Protein 4DID (pdb70)

Nearest PDB structures (foldseek):
  2ngr-assembly1_A  TM=9.790E-01  e=3.321E-33  Homo sapiens
  4js0-assembly1_A  TM=9.736E-01  e=1.834E-32  Homo sapiens
  5cjp-assembly1_B  TM=9.716E-01  e=2.517E-32  Homo sapiens
  2atx-assembly1_A  TM=9.817E-01  e=5.539E-28  Homo sapiens
  4xsh-assembly1_A  TM=9.736E-01  e=4.834E-25  Homo sapiens

B-factor: mean 57.83, std 15.05, range [28.83, 105.71]

Solvent-accessible surface area: 15405 Å² total; per-residue (Å²): 118,120,20,5,0,2,0,0,0,0,22,40,102,3,17,14,12,20,1,0,22,0,4,10,70,79,149,86,19,106,184,137,72,24,61,2,17,78,22,25,1,4,26,1,53,11,50,56,106,59,32,3,4,0,2,1,0,7,2,6,85,129,50,11,39,142,2,3,23,12,3,2,21,31,10,37,0,0,0,0,0,0,3,0,16,33,32,71,3,31,95,48,0,114,103,52,0,10,62,24,0,48,148,85,15,93,189,23,41,9,0,2,0,0,5,53,19,43,53,45,138,42,91,50,24,74,103,149,24,61,138,109,175,66,149,23,10,37,44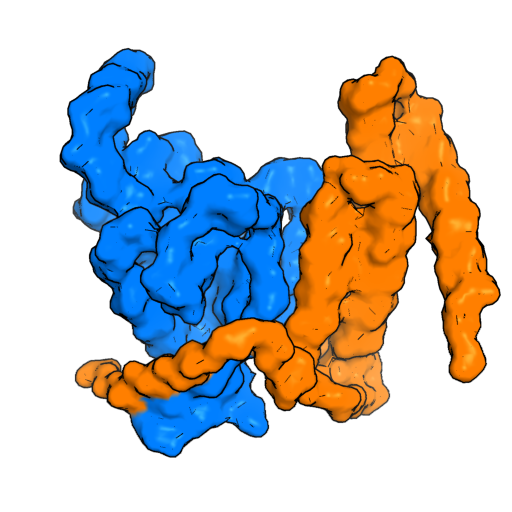,125,60,0,76,110,27,5,158,75,45,170,14,81,79,17,6,37,0,0,12,102,81,73,140,29,4,135,55,0,2,10,26,2,3,29,6,20,65,116,174,159,120,58,117,19,82,26,79,83,100,124,63,91,32,56,39,133,41,24,54,123,153,99,24,119,79,114,8,3,1,63,11,2,37,101,8,66,51,22,0,59,2,0,4,78,32,16,46,154,80,6,80,4,0,55,20,7,8,73,7,1,36,1,1,13,0,32,53,22,76,62,13,61,174,131,26,41,59,43,11,135,46,2,76,121,33,0,15,73,11,0,7,37,19,10,79,107,120,71,79,57,85,51,170,77,0,76,148,93,0,36,62,23,0,127,55,16,49,79,140,41,127,115,120,106,116,293

CATH classification: 3.40.50.300

Structure (mmCIF, N/CA/C/O backbone):
data_4DID
#
_entry.id   4DID
#
_cell.length_a   106.880
_cell.length_b   106.880
_cell.length_c   87.570
_cell.angle_alpha   90.00
_cell.angle_beta   90.00
_cell.angle_gamma   90.00
#
_symmetry.space_group_name_H-M   'P 43 21 2'
#
loop_
_entity.id
_entity.type
_entity.pdbx_description
1 polymer 'Cell division control protein 42 homolog'
2 polymer 'Inositol phosphate phosphatase sopB'
3 non-polymer "GUANOSINE-5'-DIPHOSPHATE"
4 non-polymer 'MAGNESIUM ION'
5 water water
#
loop_
_atom_site.group_PDB
_atom_site.id
_atom_site.type_symbol
_atom_site.label_atom_id
_atom_site.label_alt_id
_atom_site.label_comp_id
_atom_site.label_asym_id
_atom_site.label_entity_id
_atom_site.label_seq_id
_atom_site.pdbx_PDB_ins_code
_atom_site.Cartn_x
_atom_site.Cartn_y
_atom_site.Cartn_z
_atom_site.occupancy
_atom_site.B_iso_or_equiv
_atom_site.auth_seq_id
_atom_site.auth_comp_id
_atom_site.auth_asym_id
_atom_site.auth_atom_id
_atom_site.pdbx_PDB_model_num
ATOM 1 N N . MET A 1 11 ? 7.542 -35.958 8.020 1.00 62.58 1 MET A N 1
ATOM 2 C CA . MET A 1 11 ? 7.300 -34.521 7.848 1.00 68.56 1 MET A CA 1
ATOM 3 C C . MET A 1 11 ? 7.994 -33.991 6.580 1.00 65.01 1 MET A C 1
ATOM 4 O O . MET A 1 11 ? 9.125 -34.389 6.277 1.00 66.57 1 MET A O 1
ATOM 9 N N . GLN A 1 12 ? 7.312 -33.113 5.838 1.00 63.29 2 GLN A N 1
ATOM 10 C CA . GLN A 1 12 ? 7.893 -32.475 4.649 1.00 60.77 2 GLN A CA 1
ATOM 11 C C . GLN A 1 12 ? 8.891 -31.397 5.052 1.00 57.26 2 GLN A C 1
ATOM 12 O O . GLN A 1 12 ? 8.716 -30.728 6.080 1.00 47.83 2 GLN A O 1
ATOM 18 N N . THR A 1 13 ? 9.917 -31.207 4.227 1.00 56.51 3 THR A N 1
ATOM 19 C CA . THR A 1 13 ? 11.073 -30.418 4.642 1.00 52.91 3 THR A CA 1
ATOM 20 C C . THR A 1 13 ? 11.470 -29.316 3.651 1.00 48.28 3 THR A C 1
ATOM 21 O O . THR A 1 13 ? 11.619 -29.559 2.454 1.00 50.16 3 THR A O 1
ATOM 25 N N . ILE A 1 14 ? 11.637 -28.098 4.156 1.00 40.23 4 ILE A N 1
ATOM 26 C CA . ILE A 1 14 ? 12.199 -27.025 3.346 1.00 46.80 4 ILE A CA 1
ATOM 27 C C . ILE A 1 14 ? 13.672 -26.734 3.730 1.00 47.55 4 ILE A C 1
ATOM 28 O O . ILE A 1 14 ? 13.982 -26.386 4.877 1.00 43.03 4 ILE A O 1
ATOM 33 N N . LYS A 1 15 ? 14.581 -26.887 2.773 1.00 46.11 5 LYS A N 1
ATOM 34 C CA . LYS A 1 15 ? 15.983 -26.578 3.021 1.00 39.92 5 LYS A CA 1
ATOM 35 C C . LYS A 1 15 ? 16.341 -25.257 2.346 1.00 43.53 5 LYS A C 1
ATOM 36 O O . LYS A 1 15 ? 16.255 -25.116 1.122 1.00 43.53 5 LYS A O 1
ATOM 42 N N . CYS A 1 16 ? 16.726 -24.282 3.165 1.00 41.16 6 CYS A N 1
ATOM 43 C CA . CYS A 1 16 ? 17.040 -22.954 2.676 1.00 40.80 6 CYS A CA 1
ATOM 44 C C . CYS A 1 16 ? 18.525 -22.650 2.913 1.00 44.88 6 CYS A C 1
ATOM 45 O O . CYS A 1 16 ? 19.016 -22.766 4.040 1.00 41.72 6 CYS A O 1
ATOM 48 N N . VAL A 1 17 ? 19.248 -22.277 1.862 1.00 42.40 7 VAL A N 1
ATOM 49 C CA . VAL A 1 17 ? 20.663 -21.989 2.021 1.00 40.50 7 VAL A CA 1
ATOM 50 C C . VAL A 1 17 ? 20.954 -20.521 1.743 1.00 41.02 7 VAL A C 1
ATOM 51 O O . VAL A 1 17 ? 20.475 -19.952 0.763 1.00 41.79 7 VAL A O 1
ATOM 55 N N . VAL A 1 18 ? 21.704 -19.904 2.652 1.00 43.29 8 VAL A N 1
ATOM 56 C CA . VAL A 1 18 ? 22.034 -18.486 2.566 1.00 42.10 8 VAL A CA 1
ATOM 57 C C . VAL A 1 18 ? 23.455 -18.311 2.030 1.00 42.46 8 VAL A C 1
ATOM 58 O O . VAL A 1 18 ? 24.416 -18.871 2.552 1.00 44.79 8 VAL A O 1
ATOM 62 N N . VAL A 1 19 ? 23.577 -17.497 0.996 1.00 46.39 9 VAL A N 1
ATOM 63 C CA . VAL A 1 19 ? 24.796 -17.423 0.221 1.00 48.78 9 VAL A CA 1
ATOM 64 C C . VAL A 1 19 ? 25.096 -15.949 -0.038 1.00 47.79 9 VAL A C 1
ATOM 65 O O . VAL A 1 19 ? 24.176 -15.134 -0.129 1.00 52.09 9 VAL A O 1
ATOM 69 N N . GLY A 1 20 ? 26.375 -15.591 -0.103 1.00 50.88 10 GLY A N 1
ATOM 70 C CA . GLY A 1 20 ? 26.765 -14.218 -0.416 1.00 51.64 10 GLY A CA 1
ATOM 71 C C . GLY A 1 20 ? 28.167 -13.886 0.074 1.00 52.03 10 GLY A C 1
ATOM 72 O O . GLY A 1 20 ? 28.807 -14.703 0.739 1.00 50.83 10 GLY A O 1
ATOM 73 N N . ASP A 1 21 ? 28.640 -12.688 -0.251 1.00 52.10 11 ASP A N 1
ATOM 74 C CA . ASP A 1 21 ? 29.962 -12.218 0.168 1.00 54.26 11 ASP A CA 1
ATOM 75 C C . ASP A 1 21 ? 30.145 -12.140 1.685 1.00 50.99 11 ASP A C 1
ATOM 76 O O . ASP A 1 21 ? 29.183 -11.899 2.422 1.00 52.34 11 ASP A O 1
ATOM 81 N N . GLY A 1 22 ? 31.385 -12.303 2.145 1.00 47.93 12 GLY A N 1
ATOM 82 C CA . GLY A 1 22 ? 31.712 -12.104 3.553 1.00 41.83 12 GLY A CA 1
ATOM 83 C C . GLY A 1 22 ? 31.325 -10.700 4.007 1.00 51.17 12 GLY A C 1
ATOM 84 O O . GLY A 1 22 ? 31.365 -9.754 3.214 1.00 50.90 12 GLY A O 1
ATOM 85 N N . ALA A 1 23 ? 30.923 -10.578 5.273 1.00 45.95 13 ALA A N 1
ATOM 86 C CA . ALA A 1 23 ? 30.591 -9.292 5.894 1.00 49.01 13 ALA A CA 1
ATOM 87 C C . ALA A 1 23 ? 29.274 -8.611 5.460 1.00 47.78 13 ALA A C 1
ATOM 88 O O . ALA A 1 23 ? 28.933 -7.540 5.970 1.00 47.93 13 ALA A O 1
ATOM 90 N N . VAL A 1 24 ? 28.513 -9.224 4.555 1.00 49.23 14 VAL A N 1
ATOM 91 C CA . VAL A 1 24 ? 27.203 -8.652 4.208 1.00 49.31 14 VAL A CA 1
ATOM 92 C C . VAL A 1 24 ? 26.124 -8.837 5.289 1.00 48.59 14 VAL A C 1
ATOM 93 O O . VAL A 1 24 ? 25.089 -8.181 5.228 1.00 50.93 14 VAL A O 1
ATOM 97 N N . GLY A 1 25 ? 26.346 -9.729 6.257 1.00 49.67 15 GLY A N 1
ATOM 98 C CA . GLY A 1 25 ? 25.380 -9.931 7.330 1.00 47.13 15 GLY A CA 1
ATOM 99 C C . GLY A 1 25 ? 24.586 -11.237 7.246 1.00 46.36 15 GLY A C 1
ATOM 100 O O . GLY A 1 25 ? 23.474 -11.335 7.793 1.00 42.98 15 GLY A O 1
ATOM 101 N N . LYS A 1 26 ? 25.147 -12.239 6.570 1.00 43.58 16 LYS A N 1
ATOM 102 C CA . LYS A 1 26 ? 24.479 -13.535 6.440 1.00 43.15 16 LYS A CA 1
ATOM 103 C C . LYS A 1 26 ? 24.162 -14.163 7.810 1.00 42.18 16 LYS A C 1
ATOM 104 O O . LYS A 1 26 ? 23.000 -14.473 8.110 1.00 42.51 16 LYS A O 1
ATOM 110 N N . THR A 1 27 ? 25.185 -14.332 8.640 1.00 36.31 17 THR A N 1
ATOM 111 C CA . THR A 1 27 ? 25.028 -14.990 9.938 1.00 36.36 17 THR A CA 1
ATOM 112 C C . THR A 1 27 ? 24.099 -14.238 10.895 1.00 38.51 17 THR A C 1
ATOM 113 O O . THR A 1 27 ? 23.287 -14.859 11.580 1.00 38.65 17 THR A O 1
ATOM 117 N N . CYS A 1 28 ? 24.219 -12.907 10.943 1.00 40.03 18 CYS A N 1
ATOM 118 C CA . CYS A 1 28 ? 23.404 -12.069 11.828 1.00 39.37 18 CYS A CA 1
ATOM 119 C C . CYS A 1 28 ? 21.946 -12.034 11.413 1.00 40.23 18 CYS A C 1
ATOM 120 O O . CYS A 1 28 ? 21.050 -11.947 12.255 1.00 41.74 18 CYS A O 1
ATOM 123 N N . LEU A 1 29 ? 21.708 -12.053 10.109 1.00 40.41 19 LEU A N 1
ATOM 124 C CA . LEU A 1 29 ? 20.348 -12.140 9.589 1.00 42.46 19 LEU A CA 1
ATOM 125 C C . LEU A 1 29 ? 19.714 -13.435 10.097 1.00 44.76 19 LEU A C 1
ATOM 126 O O . LEU A 1 29 ? 18.554 -13.460 10.526 1.00 39.48 19 LEU A O 1
ATOM 131 N N . LEU A 1 30 ? 20.489 -14.512 10.074 1.00 39.71 20 LEU A N 1
ATOM 132 C CA . LEU A 1 30 ? 19.963 -15.802 10.512 1.00 38.79 20 LEU A CA 1
ATOM 133 C C . LEU A 1 30 ? 19.687 -15.812 12.017 1.00 39.67 20 LEU A C 1
ATOM 134 O O . LEU A 1 30 ? 18.658 -16.323 12.459 1.00 38.14 20 LEU A O 1
ATOM 139 N N . ILE A 1 31 ? 20.598 -15.236 12.802 1.00 39.31 21 ILE A N 1
ATOM 140 C CA . ILE A 1 31 ? 20.449 -15.229 14.266 1.00 37.75 21 ILE A CA 1
ATOM 141 C C . ILE A 1 31 ? 19.321 -14.296 14.724 1.00 40.92 21 ILE A C 1
ATOM 142 O O . ILE A 1 31 ? 18.524 -14.638 15.618 1.00 38.51 21 ILE A O 1
ATOM 147 N N . SER A 1 32 ? 19.249 -13.117 14.112 1.00 38.46 22 SER A N 1
ATOM 148 C CA . SER A 1 32 ? 18.207 -12.165 14.452 1.00 40.81 22 SER A CA 1
ATOM 149 C C . SER A 1 32 ? 16.831 -12.739 14.100 1.00 38.81 22 SER A C 1
ATOM 150 O O . SER A 1 32 ? 15.881 -12.591 14.856 1.00 37.10 22 SER A O 1
ATOM 153 N N . TYR A 1 33 ? 16.726 -13.414 12.965 1.00 40.38 23 TYR A N 1
ATOM 154 C CA . TYR A 1 33 ? 15.453 -13.989 12.569 1.00 38.41 23 TYR A CA 1
ATOM 155 C C . TYR A 1 33 ? 15.061 -15.106 13.526 1.00 43.94 23 TYR A C 1
ATOM 156 O O . TYR A 1 33 ? 13.931 -15.134 14.021 1.00 41.19 23 TYR A O 1
ATOM 165 N N . THR A 1 34 ? 15.987 -16.029 13.798 1.00 35.60 24 THR A N 1
ATOM 166 C CA . THR A 1 34 ? 15.621 -17.200 14.587 1.00 34.58 24 THR A CA 1
ATOM 167 C C . THR A 1 34 ? 15.501 -16.916 16.074 1.00 35.03 24 THR A C 1
ATOM 168 O O . THR A 1 34 ? 14.699 -17.547 16.762 1.00 39.12 24 THR A O 1
ATOM 172 N N . THR A 1 35 ? 16.289 -15.973 16.585 1.00 34.78 25 THR A N 1
ATOM 173 C CA . THR A 1 35 ? 16.282 -15.714 18.030 1.00 38.03 25 THR A CA 1
ATOM 174 C C . THR A 1 35 ? 15.556 -14.415 18.405 1.00 41.25 25 THR A C 1
ATOM 175 O O . THR A 1 35 ? 15.339 -14.150 19.589 1.00 38.59 25 THR A O 1
ATOM 179 N N . ASN A 1 36 ? 15.202 -13.611 17.401 1.00 41.23 26 ASN A N 1
ATOM 180 C CA . ASN A 1 36 ? 14.673 -12.253 17.613 1.00 44.44 26 ASN A CA 1
ATOM 181 C C . ASN A 1 36 ? 15.624 -11.328 18.377 1.00 46.51 26 ASN A C 1
ATOM 182 O O . ASN A 1 36 ? 15.186 -10.353 18.988 1.00 46.36 26 ASN A O 1
ATOM 187 N N . LYS A 1 37 ? 16.923 -11.636 18.348 1.00 46.36 27 LYS A N 1
ATOM 188 C CA . LYS A 1 37 ? 17.937 -10.765 18.955 1.00 42.33 27 LYS A CA 1
ATOM 189 C C . LYS A 1 37 ? 19.095 -10.569 17.999 1.00 43.78 27 LYS A C 1
ATOM 190 O O . LYS A 1 37 ? 19.501 -11.504 17.309 1.00 43.69 27 LYS A O 1
ATOM 196 N N . PHE A 1 38 ? 19.622 -9.355 17.953 1.00 44.99 28 PHE A N 1
ATOM 197 C CA . PHE A 1 38 ? 20.792 -9.095 17.146 1.00 45.02 28 PHE A CA 1
ATOM 198 C C . PHE A 1 38 ? 22.020 -9.444 17.973 1.00 43.78 28 PHE A C 1
ATOM 199 O O . PHE A 1 38 ? 22.133 -9.020 19.135 1.00 45.97 28 PHE A O 1
ATOM 207 N N . PRO A 1 39 ? 22.944 -10.221 17.382 1.00 44.27 29 PRO A N 1
ATOM 208 C CA . PRO A 1 39 ? 24.134 -10.655 18.129 1.00 47.14 29 PRO A CA 1
ATOM 209 C C . PRO A 1 39 ? 25.295 -9.656 18.074 1.00 40.90 29 PRO A C 1
ATOM 210 O O . PRO A 1 39 ? 25.617 -9.155 16.990 1.00 39.98 29 PRO A O 1
ATOM 214 N N . SER A 1 40 ? 25.921 -9.386 19.220 1.00 45.71 30 SER A N 1
ATOM 215 C CA . SER A 1 40 ? 27.207 -8.670 19.241 1.00 52.58 30 SER A CA 1
ATOM 216 C C . SER A 1 40 ? 28.313 -9.510 19.866 1.00 52.49 30 SER A C 1
ATOM 217 O O . SER A 1 40 ? 29.494 -9.344 19.546 1.00 61.25 30 SER A O 1
ATOM 220 N N . GLU A 1 41 ? 27.942 -10.409 20.773 1.00 52.95 31 GLU A N 1
ATOM 221 C CA . GLU A 1 41 ? 28.946 -11.101 21.591 1.00 63.29 31 GLU A CA 1
ATOM 222 C C . GLU A 1 41 ? 29.419 -12.436 21.004 1.00 63.60 31 GLU A C 1
ATOM 223 O O . GLU A 1 41 ? 30.597 -12.819 21.131 1.00 60.46 31 GLU A O 1
ATOM 229 N N . TYR A 1 42 ? 28.484 -13.152 20.387 1.00 60.33 32 TYR A N 1
ATOM 230 C CA . TYR A 1 42 ? 28.808 -14.408 19.722 1.00 57.20 32 TYR A CA 1
ATOM 231 C C . TYR A 1 42 ? 28.307 -14.312 18.300 1.00 48.53 32 TYR A C 1
ATOM 232 O O . TYR A 1 42 ? 27.094 -14.458 18.051 1.00 49.21 32 TYR A O 1
ATOM 241 N N . VAL A 1 43 ? 29.224 -14.035 17.375 1.00 47.67 33 VAL A N 1
ATOM 242 C CA . VAL A 1 43 ? 28.916 -14.156 15.955 1.00 47.49 33 VAL A CA 1
ATOM 243 C C . VAL A 1 43 ? 29.916 -15.110 15.314 1.00 49.41 33 VAL A C 1
ATOM 244 O O . VAL A 1 43 ? 31.033 -14.698 14.968 1.00 43.03 33 VAL A O 1
ATOM 248 N N . PRO A 1 44 ? 29.515 -16.392 15.150 1.00 42.60 34 PRO A N 1
ATOM 249 C CA . PRO A 1 44 ? 30.405 -17.334 14.444 1.00 38.22 34 PRO A CA 1
ATOM 250 C C . PRO A 1 44 ? 30.485 -16.932 12.969 1.00 41.14 34 PRO A C 1
ATOM 251 O O . PRO A 1 44 ? 29.707 -16.083 12.503 1.00 43.51 34 PRO A O 1
ATOM 255 N N . THR A 1 45 ? 31.426 -17.500 12.236 1.00 34.72 35 THR A N 1
ATOM 256 C CA . THR A 1 45 ? 31.472 -17.252 10.815 1.00 35.89 35 THR A CA 1
ATOM 257 C C . THR A 1 45 ? 30.256 -17.899 10.168 1.00 39.50 35 THR A C 1
ATOM 258 O O . THR A 1 45 ? 29.606 -17.283 9.314 1.00 39.39 35 THR A O 1
ATOM 262 N N . VAL A 1 46 ? 29.963 -19.140 10.575 1.00 35.50 36 VAL A N 1
ATOM 263 C CA . VAL A 1 46 ? 28.819 -19.894 10.059 1.00 37.12 36 VAL A CA 1
ATOM 264 C C . VAL A 1 46 ? 27.792 -20.202 11.165 1.00 35.50 36 VAL A C 1
ATOM 265 O O . VAL A 1 46 ? 28.120 -20.861 12.166 1.00 33.85 36 VAL A O 1
ATOM 269 N N . PHE A 1 47 ? 26.562 -19.720 10.974 1.00 37.77 37 PHE A N 1
ATOM 270 C CA . PHE A 1 47 ? 25.391 -20.018 11.819 1.00 28.83 37 PHE A CA 1
ATOM 271 C C . PHE A 1 47 ? 25.366 -21.440 12.388 1.00 30.21 37 PHE A C 1
ATOM 272 O O . PHE A 1 47 ? 25.612 -22.407 11.671 1.00 32.98 37 PHE A O 1
ATOM 280 N N . ASP A 1 48 ? 25.092 -21.564 13.684 1.00 30.93 38 ASP A N 1
ATOM 281 C CA . ASP A 1 48 ? 24.893 -22.865 14.317 1.00 35.03 38 ASP A CA 1
ATOM 282 C C . ASP A 1 48 ? 23.720 -23.654 13.705 1.00 40.42 38 ASP A C 1
ATOM 283 O O . ASP A 1 48 ? 22.763 -23.065 13.188 1.00 30.14 38 ASP A O 1
ATOM 288 N N . ASN A 1 49 ? 23.813 -24.980 13.783 1.00 34.64 39 ASN A N 1
ATOM 289 C CA . ASN A 1 49 ? 22.787 -25.885 13.285 1.00 38.71 39 ASN A CA 1
ATOM 290 C C . ASN A 1 49 ? 21.385 -25.478 13.726 1.00 37.43 39 ASN A C 1
ATOM 291 O O . ASN A 1 49 ? 21.126 -25.247 14.919 1.00 36.56 39 ASN A O 1
ATOM 296 N N . TYR A 1 50 ? 20.482 -25.353 12.760 1.00 33.91 40 TYR A N 1
ATOM 297 C CA . TYR A 1 50 ? 19.132 -24.877 13.069 1.00 36.75 40 TYR A CA 1
ATOM 298 C C . TYR A 1 50 ? 18.061 -25.565 12.253 1.00 36.69 40 TYR A C 1
ATOM 299 O O . TYR A 1 50 ? 18.210 -25.715 11.042 1.00 42.26 40 TYR A O 1
ATOM 308 N N . ALA A 1 51 ? 16.981 -25.955 12.931 1.00 38.23 41 ALA A N 1
ATOM 309 C CA . ALA A 1 51 ? 15.785 -26.485 12.296 1.00 33.53 41 ALA A CA 1
ATOM 310 C C . ALA A 1 51 ? 14.583 -26.107 13.165 1.00 42.51 41 ALA A C 1
ATOM 311 O O . ALA A 1 51 ? 14.694 -26.070 14.397 1.00 42.73 41 ALA A O 1
ATOM 313 N N . VAL A 1 52 ? 13.439 -25.830 12.533 1.00 38.87 42 VAL A N 1
ATOM 314 C CA . VAL A 1 52 ? 12.243 -25.407 13.268 1.00 39.34 42 VAL A CA 1
ATOM 315 C C . VAL A 1 52 ? 10.956 -25.932 12.604 1.00 37.67 42 VAL A C 1
ATOM 316 O O . VAL A 1 52 ? 10.949 -26.258 11.408 1.00 36.92 42 VAL A O 1
ATOM 320 N N . THR A 1 53 ? 9.878 -26.057 13.374 1.00 41.61 43 THR A N 1
ATOM 321 C CA . THR A 1 53 ? 8.576 -26.402 12.787 1.00 37.39 43 THR A CA 1
ATOM 322 C C . THR A 1 53 ? 7.874 -25.152 12.237 1.00 39.88 43 THR A C 1
ATOM 323 O O . THR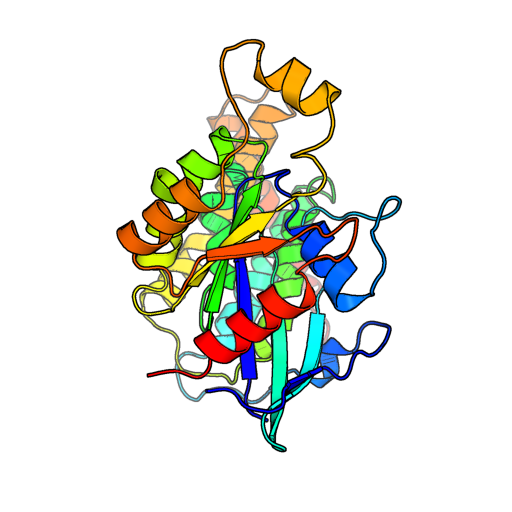 A 1 53 ? 7.710 -24.138 12.948 1.00 39.88 43 THR A O 1
ATOM 327 N N . VAL A 1 54 ? 7.486 -25.206 10.964 1.00 36.86 44 VAL A N 1
ATOM 328 C CA . VAL A 1 54 ? 6.640 -24.158 10.395 1.00 41.62 44 VAL A CA 1
ATOM 329 C C . VAL A 1 54 ? 5.276 -24.721 9.950 1.00 44.28 44 VAL A C 1
ATOM 330 O O . VAL A 1 54 ? 5.201 -25.741 9.237 1.00 39.27 44 VAL A O 1
ATOM 334 N N . MET A 1 55 ? 4.207 -24.064 10.391 1.00 43.22 45 MET A N 1
ATOM 335 C CA . MET A 1 55 ? 2.844 -24.416 9.968 1.00 42.73 45 MET A CA 1
ATOM 336 C C . MET A 1 55 ? 2.486 -23.596 8.736 1.00 43.29 45 MET A C 1
ATOM 337 O O . MET A 1 55 ? 2.425 -22.360 8.791 1.00 44.10 45 MET A O 1
ATOM 342 N N . ILE A 1 56 ? 2.296 -24.282 7.616 1.00 44.71 46 ILE A N 1
ATOM 343 C CA . ILE A 1 56 ? 1.966 -23.623 6.351 1.00 48.88 46 ILE A CA 1
ATOM 344 C C . ILE A 1 56 ? 0.607 -24.159 5.895 1.00 60.63 46 ILE A C 1
ATOM 345 O O . ILE A 1 56 ? 0.501 -25.331 5.487 1.00 55.00 46 ILE A O 1
ATOM 350 N N . GLY A 1 57 ? -0.424 -23.312 5.980 1.00 56.61 47 GLY A N 1
ATOM 351 C CA . GLY A 1 57 ? -1.784 -23.716 5.673 1.00 54.64 47 GLY A CA 1
ATOM 352 C C . GLY A 1 57 ? -2.235 -24.920 6.486 1.00 62.91 47 GLY A C 1
ATOM 353 O O . GLY A 1 57 ? -2.822 -25.858 5.931 1.00 63.39 47 GLY A O 1
ATOM 354 N N . GLY A 1 58 ? -1.952 -24.911 7.790 1.00 59.31 48 GLY A N 1
ATOM 355 C CA . GLY A 1 58 ? -2.333 -26.017 8.659 1.00 53.04 48 GLY A CA 1
ATOM 356 C C . GLY A 1 58 ? -1.441 -27.250 8.583 1.00 59.05 48 GLY A C 1
ATOM 357 O O . GLY A 1 58 ? -1.615 -28.187 9.371 1.00 63.72 48 GLY A O 1
ATOM 358 N N . GLU A 1 59 ? -0.495 -27.263 7.644 1.00 54.95 49 GLU A N 1
ATOM 359 C CA . GLU A 1 59 ? 0.418 -28.404 7.493 1.00 59.92 49 GLU A CA 1
ATOM 360 C C . GLU A 1 59 ? 1.816 -28.119 8.085 1.00 55.45 49 GLU A C 1
ATOM 361 O O . GLU A 1 59 ? 2.436 -27.088 7.778 1.00 44.49 49 GLU A O 1
ATOM 367 N N . PRO A 1 60 ? 2.317 -29.040 8.926 1.00 52.71 50 PRO A N 1
ATOM 368 C CA . PRO A 1 60 ? 3.627 -28.863 9.564 1.00 50.36 50 PRO A CA 1
ATOM 369 C C . PRO A 1 60 ? 4.793 -29.208 8.636 1.00 52.70 50 PRO A C 1
ATOM 370 O O . PRO A 1 60 ? 4.889 -30.314 8.070 1.00 51.10 50 PRO A O 1
ATOM 374 N N . TYR A 1 61 ? 5.682 -28.237 8.487 1.00 44.60 51 TYR A N 1
ATOM 375 C CA . TYR A 1 61 ? 6.896 -28.427 7.719 1.00 45.67 51 TYR A CA 1
ATOM 376 C C . TYR A 1 61 ? 8.114 -28.298 8.623 1.00 43.93 51 TYR A C 1
ATOM 377 O O . TYR A 1 61 ? 8.098 -27.532 9.600 1.00 41.89 51 TYR A O 1
ATOM 386 N N . THR A 1 62 ? 9.156 -29.070 8.323 1.00 47.68 52 THR A N 1
ATOM 387 C CA . THR A 1 62 ? 10.473 -28.816 8.900 1.00 44.14 52 THR A CA 1
ATOM 388 C C . THR A 1 62 ? 11.165 -27.714 8.082 1.00 45.53 52 THR A C 1
ATOM 389 O O . THR A 1 62 ? 11.248 -27.815 6.856 1.00 47.13 52 THR A O 1
ATOM 393 N N . LEU A 1 63 ? 11.643 -26.660 8.738 1.00 36.32 53 LEU A N 1
ATOM 394 C CA . LEU A 1 63 ? 12.446 -25.658 8.038 1.00 37.00 53 LEU A CA 1
ATOM 395 C C . LEU A 1 63 ? 13.899 -2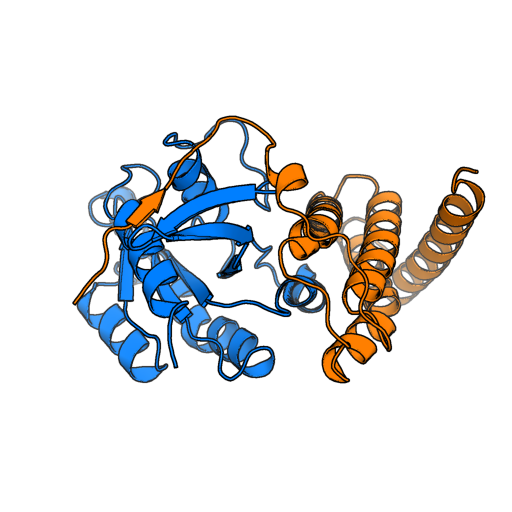5.702 8.551 1.00 41.58 53 LEU A C 1
ATOM 396 O O . LEU A 1 63 ? 14.133 -25.477 9.745 1.00 39.71 53 LEU A O 1
ATOM 401 N N . GLY A 1 64 ? 14.846 -26.017 7.656 1.00 40.35 54 GLY A N 1
ATOM 402 C CA . GLY A 1 64 ? 16.274 -26.036 7.946 1.00 37.06 54 GLY A CA 1
ATOM 403 C C . GLY A 1 64 ? 16.999 -24.880 7.269 1.00 41.80 54 GLY A C 1
ATOM 404 O O . GLY A 1 64 ? 16.913 -24.696 6.036 1.00 40.17 54 GLY A O 1
ATOM 405 N N . LEU A 1 65 ? 17.701 -24.078 8.069 1.00 33.39 55 LEU A N 1
ATOM 406 C CA . LEU A 1 65 ? 18.374 -22.884 7.545 1.00 38.01 55 LEU A CA 1
ATOM 407 C C . LEU A 1 65 ? 19.906 -23.104 7.589 1.00 41.05 55 LEU A C 1
ATOM 408 O O . LEU A 1 65 ? 20.461 -23.488 8.620 1.00 38.32 55 LEU A O 1
ATOM 413 N N . PHE A 1 66 ? 20.576 -22.887 6.466 1.00 35.92 56 PHE A N 1
ATOM 414 C CA . PHE A 1 66 ? 21.988 -23.218 6.345 1.00 40.40 56 PHE A CA 1
ATOM 415 C C . PHE A 1 66 ? 22.736 -21.966 5.931 1.00 41.43 56 PHE A C 1
ATOM 416 O O . PHE A 1 66 ? 22.395 -21.339 4.922 1.00 42.46 56 PHE A O 1
ATOM 424 N N . ASP A 1 67 ? 23.737 -21.592 6.720 1.00 39.44 57 ASP A N 1
ATOM 425 C CA . ASP A 1 67 ? 24.593 -20.436 6.425 1.00 41.52 57 ASP A CA 1
ATOM 426 C C . ASP A 1 67 ? 25.778 -20.972 5.606 1.00 41.19 57 ASP A C 1
ATOM 427 O O . ASP A 1 67 ? 25.933 -22.181 5.465 1.00 41.34 57 ASP A O 1
ATOM 432 N N . THR A 1 68 ? 26.604 -20.090 5.053 1.00 45.69 58 THR A N 1
ATOM 433 C CA . THR A 1 68 ? 27.810 -20.520 4.340 1.00 42.29 58 THR A CA 1
ATOM 434 C C . THR A 1 68 ? 28.987 -19.583 4.589 1.00 42.61 58 THR A C 1
ATOM 435 O O . THR A 1 68 ? 28.812 -18.447 5.050 1.00 46.57 58 THR A O 1
ATOM 439 N N . ALA A 1 69 ? 30.185 -20.055 4.260 1.00 43.37 59 ALA A N 1
ATOM 440 C CA . ALA A 1 69 ? 31.376 -19.216 4.299 1.00 46.57 59 ALA A CA 1
ATOM 441 C C . ALA A 1 69 ? 31.651 -18.691 2.893 1.00 44.85 59 ALA A C 1
ATOM 442 O O . ALA A 1 69 ? 31.985 -19.468 1.998 1.00 48.66 59 ALA A O 1
ATOM 444 N N . GLY A 1 70 ? 31.522 -17.381 2.698 1.00 46.16 60 GLY A N 1
ATOM 445 C CA . GLY A 1 70 ? 31.619 -16.811 1.363 1.00 52.45 60 GLY A CA 1
ATOM 446 C C . GLY A 1 70 ? 33.019 -16.517 0.820 1.00 56.85 60 GLY A C 1
ATOM 447 O O . GLY A 1 70 ? 33.151 -16.145 -0.348 1.00 55.65 60 GLY A O 1
ATOM 448 N N . GLN A 1 71 ? 34.060 -16.669 1.646 1.00 55.16 61 GLN A N 1
ATOM 449 C CA . GLN A 1 71 ? 35.428 -16.339 1.213 1.00 56.51 61 GLN A CA 1
ATOM 450 C C . GLN A 1 71 ? 35.926 -17.392 0.214 1.00 56.83 61 GLN A C 1
ATOM 451 O O . GLN A 1 71 ? 35.508 -18.555 0.268 1.00 52.83 61 GLN A O 1
ATOM 457 N N . GLU A 1 72 ? 36.808 -16.989 -0.700 1.00 58.62 62 GLU A N 1
ATOM 458 C CA . GLU A 1 72 ? 37.208 -17.881 -1.788 1.00 61.18 62 GLU A CA 1
ATOM 459 C C . GLU A 1 72 ? 38.011 -19.097 -1.329 1.00 51.82 62 GLU A C 1
ATOM 460 O O . GLU A 1 72 ? 38.069 -20.111 -2.035 1.00 54.78 62 GLU A O 1
ATOM 466 N N . ASP A 1 73 ? 38.606 -19.012 -0.142 1.00 53.96 63 ASP A N 1
ATOM 467 C CA . ASP A 1 73 ? 39.279 -20.164 0.466 1.00 54.82 63 ASP A CA 1
ATOM 468 C C . ASP A 1 73 ? 38.386 -21.405 0.516 1.00 53.50 63 ASP A C 1
ATOM 469 O O . ASP A 1 73 ? 38.888 -22.531 0.524 1.00 55.95 63 ASP A O 1
ATOM 474 N N . TYR A 1 74 ? 37.066 -21.190 0.539 1.00 51.62 64 TYR A N 1
ATOM 475 C CA . TYR A 1 74 ? 36.095 -22.258 0.790 1.00 51.33 64 TYR A CA 1
ATOM 476 C C . TYR A 1 74 ? 35.333 -22.666 -0.464 1.00 50.25 64 TYR A C 1
ATOM 477 O O . TYR A 1 74 ? 34.464 -23.525 -0.413 1.00 53.50 64 TYR A O 1
ATOM 486 N N . ASP A 1 75 ? 35.694 -22.068 -1.594 1.00 53.33 65 ASP A N 1
ATOM 487 C CA . ASP A 1 75 ? 34.979 -22.257 -2.855 1.00 50.65 65 ASP A CA 1
ATOM 488 C C . ASP A 1 75 ? 34.772 -23.710 -3.253 1.00 58.49 65 ASP A C 1
ATOM 489 O O . ASP A 1 75 ? 33.771 -24.047 -3.903 1.00 54.45 65 ASP A O 1
ATOM 494 N N . ARG A 1 76 ? 35.708 -24.573 -2.873 1.00 52.37 66 ARG A N 1
ATOM 495 C CA . ARG A 1 76 ? 35.559 -25.991 -3.182 1.00 54.09 66 ARG A CA 1
ATOM 496 C C . ARG A 1 76 ? 34.869 -26.773 -2.060 1.00 53.78 66 ARG A C 1
ATOM 497 O O . ARG A 1 76 ? 34.540 -27.942 -2.225 1.00 56.45 66 ARG A O 1
ATOM 505 N N . LEU A 1 77 ? 34.618 -26.120 -0.929 1.00 52.30 67 LEU A N 1
ATOM 506 C CA . LEU A 1 77 ? 33.994 -26.802 0.208 1.00 52.71 67 LEU A CA 1
ATOM 507 C C . LEU A 1 77 ? 32.545 -26.373 0.409 1.00 54.26 67 LEU A C 1
ATOM 508 O O . LEU A 1 77 ? 31.694 -27.176 0.788 1.00 51.19 67 LEU A O 1
ATOM 513 N N . ARG A 1 78 ? 32.289 -25.096 0.164 1.00 50.39 68 ARG A N 1
ATOM 514 C CA . ARG A 1 78 ? 30.970 -24.508 0.318 1.00 52.87 68 ARG A CA 1
ATOM 515 C C . ARG A 1 78 ? 29.814 -25.277 -0.354 1.00 50.85 68 ARG A C 1
ATOM 516 O O . ARG A 1 78 ? 28.781 -25.460 0.272 1.00 50.31 68 ARG A O 1
ATOM 524 N N . PRO A 1 79 ? 29.989 -25.756 -1.609 1.00 53.17 69 PRO A N 1
ATOM 525 C CA . PRO A 1 79 ? 28.852 -26.439 -2.243 1.00 50.97 69 PRO A CA 1
ATOM 526 C C . PRO A 1 79 ? 28.501 -27.806 -1.657 1.00 51.74 69 PRO A C 1
ATOM 527 O O . PRO A 1 79 ? 27.565 -28.449 -2.156 1.00 56.15 69 PRO A O 1
ATOM 531 N N . LEU A 1 80 ? 29.216 -28.266 -0.635 1.00 46.66 70 LEU A N 1
ATOM 532 C CA . LEU A 1 80 ? 28.857 -29.548 -0.012 1.00 49.79 70 LEU A CA 1
ATOM 533 C C . LEU A 1 80 ? 27.470 -29.464 0.644 1.00 50.65 70 LEU A C 1
ATOM 534 O O . LEU A 1 80 ? 26.830 -30.483 0.912 1.00 44.44 70 LEU A O 1
ATOM 539 N N . SER A 1 81 ? 27.030 -28.236 0.907 1.00 43.94 71 SER A N 1
ATOM 540 C CA . SER A 1 81 ? 25.806 -27.997 1.624 1.00 48.13 71 SER A CA 1
ATOM 541 C C . SER A 1 81 ? 24.653 -27.680 0.664 1.00 49.31 71 SER A C 1
ATOM 542 O O . SER A 1 81 ? 23.547 -27.434 1.111 1.00 47.11 71 SER A O 1
ATOM 545 N N . TYR A 1 82 ? 24.922 -27.693 -0.643 1.00 49.06 72 TYR A N 1
ATOM 546 C CA . TYR A 1 82 ? 23.903 -27.413 -1.665 1.00 48.62 72 TYR A CA 1
ATOM 547 C C . TYR A 1 82 ? 22.905 -28.539 -2.013 1.00 52.10 72 TYR A C 1
ATOM 548 O O . TYR A 1 82 ? 21.737 -28.237 -2.301 1.00 47.07 72 TYR A O 1
ATOM 557 N N . PRO A 1 83 ? 23.348 -29.818 -2.034 1.00 50.27 73 PRO A N 1
ATOM 558 C CA . PRO A 1 83 ? 22.380 -30.889 -2.359 1.00 52.10 73 PRO A CA 1
ATOM 559 C C . PRO A 1 83 ? 21.032 -30.749 -1.637 1.00 52.63 73 PRO A C 1
ATOM 560 O O . PRO A 1 83 ? 21.017 -30.372 -0.454 1.00 50.27 73 PRO A O 1
ATOM 564 N N . GLN A 1 84 ? 19.931 -31.029 -2.345 1.00 50.65 74 GLN A N 1
ATOM 565 C CA . GLN A 1 84 ? 18.577 -31.014 -1.776 1.00 46.08 74 GLN A CA 1
ATOM 566 C C . GLN A 1 84 ? 18.093 -29.639 -1.306 1.00 48.12 74 GLN A C 1
ATOM 567 O O . GLN A 1 84 ? 17.115 -29.543 -0.563 1.00 50.13 74 GLN A O 1
ATOM 573 N N . THR A 1 85 ? 18.751 -28.573 -1.748 1.00 46.96 75 THR A N 1
ATOM 574 C CA . THR A 1 85 ? 18.313 -27.238 -1.366 1.00 47.01 75 THR A CA 1
ATOM 575 C C . THR A 1 85 ? 17.022 -26.878 -2.110 1.00 53.69 75 THR A C 1
ATOM 576 O O . THR A 1 85 ? 16.903 -27.130 -3.325 1.00 49.38 75 THR A O 1
ATOM 580 N N . ASP A 1 86 ? 16.067 -26.281 -1.389 1.00 50.95 76 ASP A N 1
ATOM 581 C CA . ASP A 1 86 ? 14.758 -25.960 -1.958 1.00 47.30 76 ASP A CA 1
ATOM 582 C C . ASP A 1 86 ? 14.655 -24.500 -2.357 1.00 48.88 76 ASP A C 1
ATOM 583 O O . ASP A 1 86 ? 13.895 -24.156 -3.251 1.00 54.81 76 ASP A O 1
ATOM 588 N N . VAL A 1 87 ? 15.444 -23.648 -1.712 1.00 50.57 77 VAL A N 1
ATOM 589 C CA . VAL A 1 87 ? 15.502 -22.230 -2.060 1.00 44.65 77 VAL A CA 1
ATOM 590 C C . VAL A 1 87 ? 16.833 -21.654 -1.568 1.00 48.17 77 VAL A C 1
ATOM 591 O O . VAL A 1 87 ? 17.315 -22.039 -0.501 1.00 48.31 77 VAL A O 1
ATOM 595 N N . PHE A 1 88 ? 17.442 -20.771 -2.357 1.00 48.65 78 PHE A N 1
ATOM 596 C CA . PHE A 1 88 ? 18.626 -20.044 -1.920 1.00 46.49 78 PHE A CA 1
ATOM 597 C C . PHE A 1 88 ? 18.271 -18.617 -1.596 1.00 48.08 78 PHE A C 1
ATOM 598 O O . PHE A 1 88 ? 17.368 -18.044 -2.209 1.00 48.55 78 PHE A O 1
ATOM 606 N N . LEU A 1 89 ? 18.990 -18.041 -0.638 1.00 46.12 79 LEU A N 1
ATOM 607 C CA . LEU A 1 89 ? 18.949 -16.604 -0.416 1.00 44.84 79 LEU A CA 1
ATOM 608 C C . LEU A 1 89 ? 20.295 -16.039 -0.852 1.00 49.16 79 LEU A C 1
ATOM 609 O O . LEU A 1 89 ? 21.332 -16.320 -0.236 1.00 49.02 79 LEU A O 1
ATOM 614 N N . VAL A 1 90 ? 20.293 -15.265 -1.931 1.00 51.13 80 VAL A N 1
ATOM 615 C CA . VAL A 1 90 ? 21.530 -14.683 -2.427 1.00 47.99 80 VAL A CA 1
ATOM 616 C C . VAL A 1 90 ? 21.616 -13.270 -1.913 1.00 49.71 80 VAL A C 1
ATOM 617 O O . VAL A 1 90 ? 20.799 -12.406 -2.278 1.00 53.71 80 VAL A O 1
ATOM 621 N N . CYS A 1 91 ? 22.600 -13.035 -1.049 1.00 52.05 81 CYS A N 1
ATOM 622 C CA . CYS A 1 91 ? 22.616 -11.823 -0.228 1.00 51.80 81 CYS A CA 1
ATOM 623 C C . CYS A 1 91 ? 23.677 -10.812 -0.644 1.00 55.80 81 CYS A C 1
ATOM 624 O O . CYS A 1 91 ? 24.739 -11.183 -1.145 1.00 53.44 81 CYS A O 1
ATOM 627 N N . PHE A 1 92 ? 23.375 -9.536 -0.417 1.00 51.70 82 PHE A N 1
ATOM 628 C CA . PHE A 1 92 ? 24.344 -8.467 -0.586 1.00 56.28 82 PHE A CA 1
ATOM 629 C C . PHE A 1 92 ? 23.923 -7.316 0.315 1.00 49.59 82 PHE A C 1
ATOM 630 O O . PHE A 1 92 ? 22.733 -7.087 0.520 1.00 55.17 82 PHE A O 1
ATOM 638 N N . SER A 1 93 ? 24.898 -6.588 0.844 1.00 50.68 83 SER A N 1
ATOM 639 C CA . SER A 1 93 ? 24.613 -5.400 1.638 1.00 54.59 83 SER A CA 1
ATOM 640 C C . SER A 1 93 ? 24.285 -4.216 0.722 1.00 57.90 83 SER A C 1
ATOM 641 O O . SER A 1 93 ? 24.954 -4.006 -0.292 1.00 57.62 83 SER A O 1
ATOM 644 N N . VAL A 1 94 ? 23.259 -3.443 1.066 1.00 61.16 84 VAL A N 1
ATOM 645 C CA . VAL A 1 94 ? 22.859 -2.321 0.213 1.00 64.42 84 VAL A CA 1
ATOM 646 C C . VAL A 1 94 ? 23.813 -1.133 0.327 1.00 68.09 84 VAL A C 1
ATOM 647 O O . VAL A 1 94 ? 23.683 -0.151 -0.405 1.00 69.90 84 VAL A O 1
ATOM 651 N N . VAL A 1 95 ? 24.769 -1.220 1.246 1.00 66.44 85 VAL A N 1
ATOM 652 C CA . VAL A 1 95 ? 25.816 -0.209 1.343 1.00 64.24 85 VAL A CA 1
ATOM 653 C C . VAL A 1 95 ? 27.172 -0.793 0.938 1.00 67.35 85 VAL A C 1
ATOM 654 O O . VAL A 1 95 ? 28.223 -0.259 1.306 1.00 69.95 85 VAL A O 1
ATOM 658 N N . SER A 1 96 ? 27.135 -1.890 0.176 1.00 62.81 86 SER A N 1
ATOM 659 C CA . SER A 1 96 ? 28.343 -2.486 -0.390 1.00 61.70 86 SER A CA 1
ATOM 660 C C . SER A 1 96 ? 28.135 -2.877 -1.854 1.00 63.68 86 SER A C 1
ATOM 661 O O . SER A 1 96 ? 27.750 -4.007 -2.152 1.00 63.48 86 SER A O 1
ATOM 664 N N . PRO A 1 97 ? 28.411 -1.935 -2.776 1.00 71.89 87 PRO A N 1
ATOM 665 C CA . PRO A 1 97 ? 28.249 -2.147 -4.222 1.00 70.05 87 PRO A CA 1
ATOM 666 C C . PRO A 1 97 ? 29.111 -3.307 -4.692 1.00 69.65 87 PRO A C 1
ATOM 667 O O . PRO A 1 97 ? 28.741 -4.048 -5.619 1.00 71.26 87 PRO A O 1
ATOM 671 N N . SER A 1 98 ? 30.264 -3.444 -4.046 1.00 66.88 88 SER A N 1
ATOM 672 C CA . SER A 1 98 ? 31.156 -4.571 -4.264 1.00 67.90 88 SER A CA 1
ATOM 673 C C . SER A 1 98 ? 30.415 -5.908 -4.125 1.00 65.51 88 SER A C 1
ATOM 674 O O . SER A 1 98 ? 30.507 -6.762 -5.011 1.00 69.21 88 SER A O 1
ATOM 677 N N . SER A 1 99 ? 29.652 -6.068 -3.041 1.00 65.12 89 SER A N 1
ATOM 678 C CA . SER A 1 99 ? 28.868 -7.297 -2.818 1.00 65.17 89 SER A CA 1
ATOM 679 C C . SER A 1 99 ? 27.711 -7.464 -3.810 1.00 64.00 89 SER A C 1
ATOM 680 O O . SER A 1 99 ? 27.376 -8.589 -4.214 1.00 61.44 89 SER A O 1
ATOM 683 N N . PHE A 1 100 ? 27.109 -6.342 -4.198 1.00 62.29 90 PHE A N 1
ATOM 684 C CA . PHE A 1 100 ? 26.058 -6.346 -5.208 1.00 65.17 90 PHE A CA 1
ATOM 685 C C . PHE A 1 100 ? 26.580 -6.887 -6.542 1.00 69.62 90 PHE A C 1
ATOM 686 O O . PHE A 1 100 ? 25.941 -7.729 -7.186 1.00 67.75 90 PHE A O 1
ATOM 694 N N . GLU A 1 101 ? 27.749 -6.398 -6.940 1.00 66.47 91 GLU A N 1
ATOM 695 C CA . GLU A 1 101 ? 28.424 -6.862 -8.142 1.00 71.20 91 GLU A CA 1
ATOM 696 C C . GLU A 1 101 ? 28.678 -8.372 -8.127 1.00 71.79 91 GLU A C 1
ATOM 697 O O . GLU A 1 101 ? 28.452 -9.065 -9.127 1.00 74.72 91 GLU A O 1
ATOM 703 N N . ASN A 1 102 ? 29.151 -8.883 -6.995 1.00 65.93 92 ASN A N 1
ATOM 704 C CA . ASN A 1 102 ? 29.467 -10.301 -6.897 1.00 64.20 92 ASN A CA 1
ATOM 705 C C . ASN A 1 102 ? 28.253 -11.228 -6.960 1.00 63.52 92 ASN A C 1
ATOM 706 O O . ASN A 1 102 ? 28.408 -12.434 -7.174 1.00 60.80 92 ASN A O 1
ATOM 711 N N . VAL A 1 103 ? 27.056 -10.676 -6.761 1.00 59.74 93 VAL A N 1
ATOM 712 C CA . VAL A 1 103 ? 25.831 -11.444 -6.975 1.00 61.76 93 VAL A CA 1
ATOM 713 C C . VAL A 1 103 ? 25.779 -11.912 -8.427 1.00 63.75 93 VAL A C 1
ATOM 714 O O . VAL A 1 103 ? 25.491 -13.086 -8.716 1.00 59.74 93 VAL A O 1
ATOM 718 N N . LYS A 1 104 ? 26.079 -10.980 -9.330 1.00 68.77 94 LYS A N 1
ATOM 719 C CA . LYS A 1 104 ? 26.015 -11.233 -10.760 1.00 68.10 94 LYS A CA 1
ATOM 720 C C . LYS A 1 104 ? 27.176 -12.107 -11.227 1.00 67.74 94 LYS A C 1
ATOM 721 O O . LYS A 1 104 ? 26.988 -13.034 -12.015 1.00 69.48 94 LYS A O 1
ATOM 727 N N . GLU A 1 105 ? 28.372 -11.830 -10.724 1.00 69.52 95 GLU A N 1
ATOM 728 C CA . GLU A 1 105 ? 29.572 -12.500 -11.228 1.00 69.52 95 GLU A CA 1
ATOM 729 C C . GLU A 1 105 ? 29.979 -13.802 -10.524 1.00 70.37 95 GLU A C 1
ATOM 730 O O . GLU A 1 105 ? 30.648 -14.645 -11.127 1.00 72.79 95 GLU A O 1
ATOM 736 N N . LYS A 1 106 ? 29.577 -13.978 -9.267 1.00 67.33 96 LYS A N 1
ATOM 737 C CA . LYS A 1 106 ? 29.971 -15.168 -8.516 1.00 62.30 96 LYS A CA 1
ATOM 738 C C . LYS A 1 106 ? 28.780 -16.006 -8.072 1.00 62.18 96 LYS A C 1
ATOM 739 O O . LYS A 1 106 ? 28.640 -17.171 -8.478 1.00 62.89 96 LYS A O 1
ATOM 745 N N . TRP A 1 107 ? 27.911 -15.407 -7.258 1.00 56.60 97 TRP A N 1
ATOM 746 C CA . TRP A 1 107 ? 26.917 -16.184 -6.502 1.00 61.18 97 TRP A CA 1
ATOM 747 C C . TRP A 1 107 ? 25.866 -16.892 -7.351 1.00 56.29 97 TRP A C 1
ATOM 748 O O . TRP A 1 107 ? 25.765 -18.119 -7.307 1.00 60.33 97 TRP A O 1
ATOM 759 N N . VAL A 1 108 ? 25.112 -16.136 -8.141 1.00 58.34 98 VAL A N 1
ATOM 760 C CA . VAL A 1 108 ? 24.142 -16.755 -9.054 1.00 59.15 98 VAL A CA 1
ATOM 761 C C . VAL A 1 108 ? 24.767 -17.732 -10.057 1.00 60.17 98 VAL A C 1
ATOM 762 O O . VAL A 1 108 ? 24.212 -18.806 -10.280 1.00 63.74 98 VAL A O 1
ATOM 766 N N . PRO A 1 109 ? 25.924 -17.376 -10.658 1.00 64.11 99 PRO A N 1
ATOM 767 C CA . PRO A 1 109 ? 26.577 -18.424 -11.463 1.00 65.95 99 PRO A CA 1
ATOM 768 C C . PRO A 1 109 ? 26.897 -19.692 -10.660 1.00 63.53 99 PRO A C 1
ATOM 769 O O . PRO A 1 109 ? 26.751 -20.797 -11.191 1.00 65.43 99 PRO A O 1
ATOM 773 N N . GLU A 1 110 ? 27.301 -19.539 -9.398 1.00 67.31 100 GLU A N 1
ATOM 774 C CA . GLU A 1 110 ? 27.681 -20.694 -8.574 1.00 61.53 100 GLU A CA 1
ATOM 775 C C . GLU A 1 110 ? 26.485 -21.595 -8.274 1.00 64.99 100 GLU A C 1
ATOM 776 O O . GLU A 1 110 ? 26.524 -22.800 -8.540 1.00 65.19 100 GLU A O 1
ATOM 782 N N . ILE A 1 111 ? 25.419 -21.014 -7.729 1.00 62.78 101 ILE A N 1
ATOM 783 C CA . ILE A 1 111 ? 24.260 -21.819 -7.344 1.00 64.72 101 ILE A CA 1
ATOM 784 C C . ILE A 1 111 ? 23.510 -22.399 -8.546 1.00 65.68 101 ILE A C 1
ATOM 785 O O . ILE A 1 111 ? 22.849 -23.434 -8.437 1.00 64.65 101 ILE A O 1
ATOM 790 N N . THR A 1 112 ? 23.598 -21.739 -9.693 1.00 64.75 102 THR A N 1
ATOM 791 C CA . THR A 1 112 ? 22.897 -22.249 -10.862 1.00 65.95 102 THR A CA 1
ATOM 792 C C . THR A 1 112 ? 23.742 -23.273 -11.600 1.00 67.34 102 THR A C 1
ATOM 793 O O . THR A 1 112 ? 23.221 -24.051 -12.395 1.00 70.39 102 THR A O 1
ATOM 797 N N . HIS A 1 113 ? 25.040 -23.303 -11.316 1.00 66.06 103 HIS A N 1
ATOM 798 C CA . HIS A 1 113 ? 25.861 -24.385 -11.840 1.00 66.07 103 HIS A CA 1
ATOM 799 C C . HIS A 1 113 ? 25.651 -25.685 -11.050 1.00 70.25 103 HIS A C 1
ATOM 800 O O . HIS A 1 113 ? 25.701 -26.780 -11.619 1.00 74.91 103 HIS A O 1
ATOM 807 N N . HIS A 1 114 ? 25.414 -25.564 -9.745 1.00 68.13 104 HIS A N 1
ATOM 808 C CA . HIS A 1 114 ? 25.187 -26.735 -8.891 1.00 70.17 104 HIS A CA 1
ATOM 809 C C . HIS A 1 114 ? 23.706 -27.105 -8.785 1.00 67.54 104 HIS A C 1
ATOM 810 O O . HIS A 1 114 ? 23.333 -28.274 -8.880 1.00 66.67 104 HIS A O 1
ATOM 817 N N . CYS A 1 115 ? 22.865 -26.100 -8.571 1.00 69.48 105 CYS A N 1
ATOM 818 C CA . CYS A 1 115 ? 21.424 -26.321 -8.395 1.00 69.08 105 CYS A CA 1
ATOM 819 C C . CYS A 1 115 ? 20.654 -25.524 -9.452 1.00 66.85 105 CYS A C 1
ATOM 820 O O . CYS A 1 115 ? 20.061 -24.484 -9.154 1.00 65.88 105 CYS A O 1
ATOM 823 N N . PRO A 1 116 ? 20.676 -26.014 -10.702 1.00 66.30 106 PRO A N 1
ATOM 824 C CA . PRO A 1 116 ? 20.284 -25.194 -11.857 1.00 68.94 106 PRO A CA 1
ATOM 825 C C . PRO A 1 116 ? 18.795 -24.856 -11.956 1.00 68.33 106 PRO A C 1
ATOM 826 O O . PRO A 1 116 ? 18.441 -23.886 -12.636 1.00 69.80 106 PRO A O 1
ATOM 830 N N . LYS A 1 117 ? 17.941 -25.627 -11.291 1.00 68.41 107 LYS A N 1
ATOM 831 C CA . LYS A 1 117 ? 16.500 -25.346 -11.307 1.00 70.53 107 LYS A CA 1
ATOM 832 C C . LYS A 1 117 ? 15.962 -24.856 -9.951 1.00 69.36 107 LYS A C 1
ATOM 833 O O . LYS A 1 117 ? 14.808 -24.451 -9.843 1.00 70.07 107 LYS A O 1
ATOM 839 N N . THR A 1 118 ? 16.810 -24.890 -8.925 1.00 71.05 108 THR A N 1
ATOM 840 C CA . THR A 1 118 ? 16.455 -24.406 -7.594 1.00 62.68 108 THR A CA 1
ATOM 841 C C . THR A 1 118 ? 16.273 -22.899 -7.609 1.00 56.97 108 THR A C 1
ATOM 842 O O . THR A 1 118 ? 17.171 -22.165 -8.024 1.00 61.84 108 THR A O 1
ATOM 846 N N . PRO A 1 119 ? 15.099 -22.432 -7.162 1.00 58.58 109 PRO A N 1
ATOM 847 C CA . PRO A 1 119 ? 14.779 -21.002 -7.173 1.00 54.92 109 PRO A CA 1
ATOM 848 C C . PRO A 1 119 ? 15.574 -20.263 -6.109 1.00 58.61 109 PRO A C 1
ATOM 849 O O . PRO A 1 119 ? 16.058 -20.879 -5.153 1.00 62.03 109 PRO A O 1
ATOM 853 N N . PHE A 1 120 ? 15.710 -18.956 -6.268 1.00 54.94 110 PHE A N 1
ATOM 854 C CA . PHE A 1 120 ? 16.446 -18.185 -5.295 1.00 55.62 110 PHE A CA 1
ATOM 855 C C . PHE A 1 120 ? 15.880 -16.783 -5.227 1.00 57.07 110 PHE A C 1
ATOM 856 O O . PHE A 1 120 ? 15.348 -16.264 -6.209 1.00 60.51 110 PHE A O 1
ATOM 864 N N . LEU A 1 121 ? 15.987 -16.187 -4.048 1.00 55.77 111 LEU A N 1
ATOM 865 C CA . LEU A 1 121 ? 15.631 -14.798 -3.838 1.00 52.67 111 LEU A CA 1
ATOM 866 C C . LEU A 1 121 ? 16.904 -13.975 -3.817 1.00 55.93 111 LEU A C 1
ATOM 867 O O . LEU A 1 121 ? 17.964 -14.445 -3.385 1.00 56.76 111 LEU A O 1
ATOM 872 N N . LEU A 1 122 ? 16.795 -12.746 -4.292 1.00 55.71 112 LEU A N 1
ATOM 873 C CA . LEU A 1 122 ? 17.855 -11.781 -4.145 1.00 53.74 112 LEU A CA 1
ATOM 874 C C . LEU A 1 122 ? 17.544 -10.977 -2.886 1.00 57.41 112 LEU A C 1
ATOM 875 O O . LEU A 1 122 ? 16.470 -10.380 -2.777 1.00 57.97 112 LEU A O 1
ATOM 880 N N . VAL A 1 123 ? 18.465 -10.965 -1.925 1.00 56.46 113 VAL A N 1
ATOM 881 C CA . VAL A 1 123 ? 18.176 -10.340 -0.633 1.00 52.92 113 VAL A CA 1
ATOM 882 C C . VAL A 1 123 ? 19.128 -9.181 -0.322 1.00 55.23 113 VAL A C 1
ATOM 883 O O . VAL A 1 123 ? 20.352 -9.370 -0.254 1.00 53.34 113 VAL A O 1
ATOM 887 N N . GLY A 1 124 ? 18.572 -7.987 -0.131 1.00 51.74 114 GLY A N 1
ATOM 888 C CA . GLY A 1 124 ? 19.368 -6.833 0.258 1.00 50.68 114 GLY A CA 1
ATOM 889 C C . GLY A 1 124 ? 19.467 -6.763 1.771 1.00 54.63 114 GLY A C 1
ATOM 890 O O . GLY A 1 124 ? 18.449 -6.878 2.466 1.00 57.56 114 GLY A O 1
ATOM 891 N N . THR A 1 125 ? 20.678 -6.583 2.297 1.00 46.53 115 THR A N 1
ATOM 892 C CA . THR A 1 125 ? 20.852 -6.537 3.749 1.00 48.30 115 THR A CA 1
ATOM 893 C C . THR A 1 125 ? 21.356 -5.189 4.277 1.00 54.11 115 THR A C 1
ATOM 894 O O . THR A 1 125 ? 21.812 -4.328 3.506 1.00 55.62 115 THR A O 1
ATOM 898 N N . GLN A 1 126 ? 21.258 -5.023 5.597 1.00 50.63 116 GLN A N 1
ATOM 899 C CA . GLN A 1 126 ? 21.772 -3.844 6.291 1.00 53.62 116 GLN A CA 1
ATOM 900 C C . GLN A 1 126 ? 21.137 -2.530 5.792 1.00 57.73 116 GLN A C 1
ATOM 901 O O . GLN A 1 126 ? 21.839 -1.546 5.571 1.00 59.65 116 GLN A O 1
ATOM 907 N N . ILE A 1 127 ? 19.814 -2.507 5.627 1.00 58.48 117 ILE A N 1
ATOM 908 C CA . ILE A 1 127 ? 19.141 -1.325 5.059 1.00 62.79 117 ILE A CA 1
ATOM 909 C C . ILE A 1 127 ? 19.000 -0.170 6.034 1.00 66.00 117 ILE A C 1
ATOM 910 O O . ILE A 1 127 ? 18.433 0.874 5.694 1.00 71.89 117 ILE A O 1
ATOM 915 N N . ASP A 1 128 ? 19.506 -0.362 7.245 1.00 62.93 118 ASP A N 1
ATOM 916 C CA . ASP A 1 128 ? 19.462 0.681 8.260 1.00 62.88 118 ASP A CA 1
ATOM 917 C C . ASP A 1 128 ? 20.666 1.615 8.077 1.00 63.89 118 ASP A C 1
ATOM 918 O O . ASP A 1 128 ? 20.762 2.675 8.707 1.00 70.13 118 ASP A O 1
ATOM 923 N N . LEU A 1 129 ? 21.578 1.208 7.199 1.00 64.12 119 LEU A N 1
ATOM 924 C CA . LEU A 1 129 ? 22.795 1.972 6.934 1.00 70.66 119 LEU A CA 1
ATOM 925 C C . LEU A 1 129 ? 22.632 2.867 5.706 1.00 74.39 119 LEU A C 1
ATOM 926 O O . LEU A 1 129 ? 23.519 3.666 5.386 1.00 74.50 119 LEU A O 1
ATOM 931 N N . ARG A 1 130 ? 21.499 2.723 5.021 1.00 74.43 120 ARG A N 1
ATOM 932 C CA . ARG A 1 130 ? 21.158 3.616 3.919 1.00 79.45 120 ARG A CA 1
ATOM 933 C C . ARG A 1 130 ? 21.046 5.050 4.426 1.00 82.91 120 ARG A C 1
ATOM 934 O O . ARG A 1 130 ? 21.525 5.980 3.779 1.00 86.80 120 ARG A O 1
ATOM 942 N N . ASP A 1 131 ? 20.410 5.210 5.587 1.00 83.12 121 ASP A N 1
ATOM 943 C CA . ASP A 1 131 ? 20.237 6.515 6.212 1.00 88.95 121 ASP A CA 1
ATOM 944 C C . ASP A 1 131 ? 21.115 6.644 7.451 1.00 91.38 121 ASP A C 1
ATOM 945 O O . ASP A 1 131 ? 20.620 6.857 8.564 1.00 91.55 121 ASP A O 1
ATOM 950 N N . ASP A 1 132 ? 22.420 6.484 7.240 1.00 88.30 122 ASP A N 1
ATOM 951 C CA . ASP A 1 132 ? 23.442 6.737 8.252 1.00 87.20 122 ASP A CA 1
ATOM 952 C C . ASP A 1 132 ? 24.577 7.466 7.544 1.00 88.26 122 ASP A C 1
ATOM 953 O O . ASP A 1 132 ? 25.186 6.924 6.617 1.00 84.63 122 ASP A O 1
ATOM 958 N N . PRO A 1 133 ? 24.867 8.700 7.985 1.00 93.42 123 PRO A N 1
ATOM 959 C CA . PRO A 1 133 ? 25.735 9.629 7.251 1.00 89.74 123 PRO A CA 1
ATOM 960 C C . PRO A 1 133 ? 27.141 9.073 7.013 1.00 88.06 123 PRO A C 1
ATOM 961 O 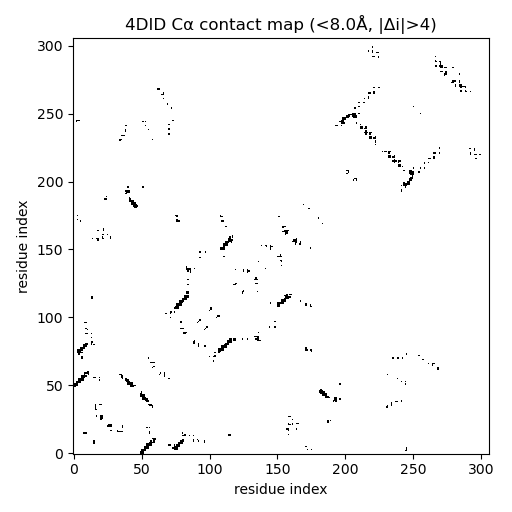O . PRO A 1 133 ? 27.615 9.114 5.875 1.00 88.16 123 PRO A O 1
ATOM 965 N N . SER A 1 134 ? 27.781 8.557 8.063 1.00 85.79 124 SER A N 1
ATOM 966 C CA . SER A 1 134 ? 29.158 8.052 7.973 1.00 85.42 124 SER A CA 1
ATOM 967 C C . SER A 1 134 ? 29.367 6.984 6.901 1.00 88.11 124 SER A C 1
ATOM 968 O O . SER A 1 134 ? 30.441 6.895 6.293 1.00 88.93 124 SER A O 1
ATOM 971 N N . THR A 1 135 ? 28.343 6.163 6.693 1.00 85.67 125 THR A N 1
ATOM 972 C CA . THR A 1 135 ? 28.393 5.118 5.681 1.00 84.04 125 THR A CA 1
ATOM 973 C C . THR A 1 135 ? 28.283 5.748 4.300 1.00 84.12 125 THR A C 1
ATOM 974 O O . THR A 1 135 ? 28.990 5.350 3.371 1.00 83.26 125 THR A O 1
ATOM 978 N N . ILE A 1 136 ? 27.397 6.735 4.178 1.00 83.80 126 ILE A N 1
ATOM 979 C CA . ILE A 1 136 ? 27.278 7.515 2.948 1.00 86.91 126 ILE A CA 1
ATOM 980 C C . ILE A 1 136 ? 28.520 8.389 2.731 1.00 86.93 126 ILE A C 1
ATOM 981 O O . ILE A 1 136 ? 28.967 8.569 1.594 1.00 85.24 126 ILE A O 1
ATOM 986 N N . GLU A 1 137 ? 29.055 8.935 3.825 1.00 87.31 127 GLU A N 1
ATOM 987 C CA . GLU A 1 137 ? 30.290 9.719 3.792 1.00 90.83 127 GLU A CA 1
ATOM 988 C C . GLU A 1 137 ? 31.426 8.886 3.218 1.00 92.89 127 GLU A C 1
ATOM 989 O O . GLU A 1 137 ? 32.091 9.306 2.269 1.00 96.41 127 GLU A O 1
ATOM 995 N N . LYS A 1 138 ? 31.642 7.708 3.803 1.00 89.70 128 LYS A N 1
ATOM 996 C CA . LYS A 1 138 ? 32.685 6.791 3.351 1.00 90.25 128 LYS A CA 1
ATOM 997 C C . LYS A 1 138 ? 32.459 6.333 1.910 1.00 87.41 128 LYS A C 1
ATOM 998 O O . LYS A 1 138 ? 33.413 6.087 1.172 1.00 90.68 128 LYS A O 1
ATOM 1004 N N . LEU A 1 139 ? 31.193 6.225 1.517 1.00 85.25 129 LEU A N 1
ATOM 1005 C CA . LEU A 1 139 ? 30.823 5.771 0.175 1.00 87.79 129 LEU A CA 1
ATOM 1006 C C . LEU A 1 139 ? 31.032 6.850 -0.894 1.00 93.05 129 LEU A C 1
ATOM 1007 O O . LEU A 1 139 ? 31.338 6.540 -2.049 1.00 91.17 129 LEU A O 1
ATOM 1012 N N . ALA A 1 140 ? 30.854 8.113 -0.512 1.00 91.42 130 ALA A N 1
ATOM 1013 C CA . ALA A 1 140 ? 31.108 9.223 -1.425 1.00 92.23 130 ALA A CA 1
ATOM 1014 C C . ALA A 1 140 ? 32.585 9.251 -1.844 1.00 92.52 130 ALA A C 1
ATOM 1015 O O . ALA A 1 140 ? 32.897 9.483 -3.014 1.00 91.31 130 ALA A O 1
ATOM 1017 N N . LYS A 1 141 ? 33.486 9.003 -0.889 1.00 90.98 131 LYS A N 1
ATOM 1018 C CA . LYS A 1 141 ? 34.913 8.823 -1.196 1.00 93.86 131 LYS A CA 1
ATOM 1019 C C . LYS A 1 141 ? 35.082 7.522 -1.977 1.00 96.74 131 LYS A C 1
ATOM 1020 O O . LYS A 1 141 ? 34.475 6.506 -1.642 1.00 97.90 131 LYS A O 1
ATOM 1026 N N . ASN A 1 142 ? 35.936 7.548 -2.993 1.00 100.39 132 ASN A N 1
ATOM 1027 C CA . ASN A 1 142 ? 35.908 6.557 -4.081 1.00 101.28 132 ASN A CA 1
ATOM 1028 C C . ASN A 1 142 ? 34.503 6.216 -4.634 1.00 96.97 132 ASN A C 1
ATOM 1029 O O . ASN A 1 142 ? 34.207 5.055 -4.932 1.00 95.83 132 ASN A O 1
ATOM 1034 N N . LYS A 1 143 ? 33.655 7.254 -4.708 1.00 91.99 133 LYS A N 1
ATOM 1035 C CA . LYS A 1 143 ? 32.606 7.410 -5.739 1.00 93.86 133 LYS A CA 1
ATOM 1036 C C . LYS A 1 143 ? 31.225 6.748 -5.586 1.00 96.11 133 LYS A C 1
ATOM 1037 O O . LYS A 1 143 ? 30.300 7.081 -6.339 1.00 97.69 133 LYS A O 1
ATOM 1043 N N . GLN A 1 144 ? 31.055 5.828 -4.645 1.00 98.03 134 GLN A N 1
ATOM 1044 C CA . GLN A 1 144 ? 29.832 5.014 -4.660 1.00 91.36 134 GLN A CA 1
ATOM 1045 C C . GLN A 1 144 ? 28.638 5.573 -3.873 1.00 86.96 134 GLN A C 1
ATOM 1046 O O . GLN A 1 144 ? 28.789 6.403 -2.972 1.00 88.72 134 GLN A O 1
ATOM 1052 N N . LYS A 1 145 ? 27.449 5.118 -4.259 1.00 86.61 135 LYS A N 1
ATOM 1053 C CA . LYS A 1 145 ? 26.223 5.375 -3.512 1.00 83.63 135 LYS A CA 1
ATOM 1054 C C . LYS A 1 145 ? 25.595 4.030 -3.114 1.00 83.58 135 LYS A C 1
ATOM 1055 O O . LYS A 1 145 ? 25.874 3.003 -3.744 1.00 78.40 135 LYS A O 1
ATOM 1061 N N . PRO A 1 146 ? 24.775 4.021 -2.046 1.00 78.54 136 PRO A N 1
ATOM 1062 C CA . PRO A 1 146 ? 23.983 2.832 -1.693 1.00 74.77 136 PRO A CA 1
ATOM 1063 C C . PRO A 1 146 ? 23.173 2.259 -2.877 1.00 76.36 136 PRO A C 1
ATOM 1064 O O . PRO A 1 146 ? 22.875 2.983 -3.828 1.00 84.25 136 PRO A O 1
ATOM 1068 N N . ILE A 1 147 ? 22.842 0.969 -2.828 1.00 73.75 137 ILE A N 1
ATOM 1069 C CA . ILE A 1 147 ? 22.044 0.330 -3.879 1.00 68.55 137 ILE A CA 1
ATOM 1070 C C . ILE A 1 147 ? 20.567 0.504 -3.566 1.00 74.05 137 ILE A C 1
ATOM 1071 O O . ILE A 1 147 ? 20.116 0.208 -2.456 1.00 72.29 137 ILE A O 1
ATOM 1076 N N . THR A 1 148 ? 19.810 0.981 -4.546 1.00 74.46 138 THR A N 1
ATOM 1077 C CA . THR A 1 148 ? 18.402 1.290 -4.334 1.00 70.72 138 THR A CA 1
ATOM 1078 C C . THR A 1 148 ? 17.534 0.080 -4.683 1.00 73.30 138 THR A C 1
ATOM 1079 O O . THR A 1 148 ? 17.969 -0.797 -5.438 1.00 74.23 138 THR A O 1
ATOM 1083 N N . PRO A 1 149 ? 16.310 0.015 -4.123 1.00 70.13 139 PRO A N 1
ATOM 1084 C CA . PRO A 1 149 ? 15.393 -1.084 -4.453 1.00 71.16 139 PRO A CA 1
ATOM 1085 C C . PRO A 1 149 ? 15.127 -1.197 -5.956 1.00 78.90 139 PRO A C 1
ATOM 1086 O O . PRO A 1 149 ? 14.946 -2.306 -6.481 1.00 77.80 139 PRO A O 1
ATOM 1090 N N . GLU A 1 150 ? 15.110 -0.048 -6.628 1.00 79.73 140 GLU A N 1
ATOM 1091 C CA . GLU A 1 150 ? 14.929 0.031 -8.075 1.00 80.69 140 GLU A CA 1
ATOM 1092 C C . GLU A 1 150 ? 15.997 -0.764 -8.846 1.00 78.40 140 GLU A C 1
ATOM 1093 O O . GLU A 1 150 ? 15.681 -1.707 -9.586 1.00 76.93 140 GLU A O 1
ATOM 1099 N N . THR A 1 151 ? 17.259 -0.376 -8.665 1.00 78.17 141 THR A N 1
ATOM 1100 C CA . THR A 1 151 ? 18.370 -1.004 -9.375 1.00 75.33 141 THR A CA 1
ATOM 1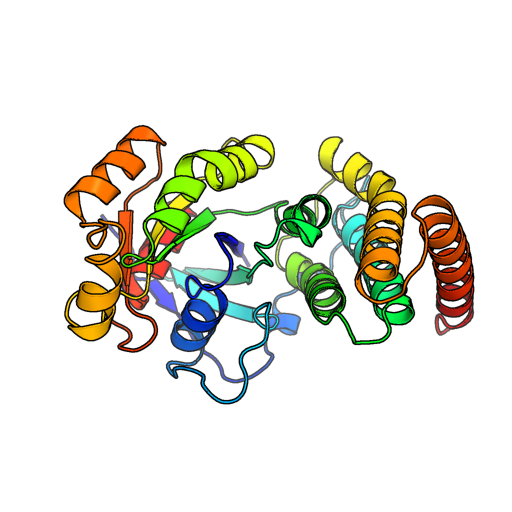101 C C . THR A 1 151 ? 18.553 -2.474 -8.975 1.00 80.37 141 THR A C 1
ATOM 1102 O O . THR A 1 151 ? 18.948 -3.313 -9.798 1.00 78.12 141 THR A O 1
ATOM 1106 N N . ALA A 1 152 ? 18.243 -2.783 -7.719 1.00 78.63 142 ALA A N 1
ATOM 1107 C CA . ALA A 1 152 ? 18.296 -4.158 -7.225 1.00 78.96 142 ALA A CA 1
ATOM 1108 C C . ALA A 1 152 ? 17.178 -5.037 -7.809 1.00 74.95 142 ALA A C 1
ATOM 1109 O O . ALA A 1 152 ? 17.391 -6.220 -8.094 1.00 72.82 142 ALA A O 1
ATOM 1111 N N . GLU A 1 153 ? 15.991 -4.454 -7.979 1.00 75.95 143 GLU A N 1
ATOM 1112 C CA . GLU A 1 153 ? 14.867 -5.170 -8.581 1.00 77.10 143 GLU A CA 1
ATOM 1113 C C . GLU A 1 153 ? 15.128 -5.502 -10.037 1.00 79.53 143 GLU A C 1
ATOM 1114 O O . GLU A 1 153 ? 14.686 -6.544 -10.534 1.00 78.03 143 GLU A O 1
ATOM 1120 N N . LYS A 1 154 ? 15.842 -4.610 -10.718 1.00 76.54 144 LYS A N 1
ATOM 1121 C CA . LYS A 1 154 ? 16.253 -4.868 -12.087 1.00 76.81 144 LYS A CA 1
ATOM 1122 C C . LYS A 1 154 ? 17.166 -6.092 -12.176 1.00 77.01 144 LYS A C 1
ATOM 1123 O O . LYS A 1 154 ? 16.940 -6.982 -13.000 1.00 77.89 144 LYS A O 1
ATOM 1129 N N . LEU A 1 155 ? 18.184 -6.147 -11.320 1.00 72.82 145 LEU A N 1
ATOM 1130 C CA . LEU A 1 155 ? 19.126 -7.266 -11.339 1.00 75.06 145 LEU A CA 1
ATOM 1131 C C . LEU A 1 155 ? 18.423 -8.593 -11.062 1.00 72.94 145 LEU A C 1
ATOM 1132 O O . LEU A 1 155 ? 18.787 -9.632 -11.627 1.00 73.34 145 LEU A O 1
ATOM 1137 N N . ALA A 1 156 ? 17.411 -8.545 -10.196 1.00 70.95 146 ALA A N 1
ATOM 1138 C CA . ALA A 1 156 ? 16.606 -9.723 -9.856 1.00 76.14 146 ALA A CA 1
ATOM 1139 C C . ALA A 1 156 ? 15.783 -10.210 -11.050 1.00 78.18 146 ALA A C 1
ATOM 1140 O O . ALA A 1 156 ? 15.603 -11.427 -11.250 1.00 71.99 146 ALA A O 1
ATOM 1142 N N . ARG A 1 157 ? 15.272 -9.252 -11.824 1.00 76.97 147 ARG A N 1
ATOM 1143 C CA . ARG A 1 157 ? 14.565 -9.554 -13.063 1.00 75.70 147 ARG A CA 1
ATOM 1144 C C . ARG A 1 157 ? 15.537 -10.151 -14.068 1.00 74.15 147 ARG A C 1
ATOM 1145 O O . ARG A 1 157 ? 15.259 -11.183 -14.686 1.00 77.48 147 ARG A O 1
ATOM 1153 N N . ASP A 1 158 ? 16.685 -9.498 -14.208 1.00 73.64 148 ASP A N 1
ATOM 1154 C CA . ASP A 1 158 ? 17.741 -9.942 -15.112 1.00 77.24 148 ASP A CA 1
ATOM 1155 C C . ASP A 1 158 ? 18.221 -11.364 -14.852 1.00 76.88 148 ASP A C 1
ATOM 1156 O O . ASP A 1 158 ? 18.283 -12.174 -15.778 1.00 76.53 148 ASP A O 1
ATOM 1161 N N . LEU A 1 159 ? 18.568 -11.664 -13.600 1.00 75.11 149 LEU A N 1
ATOM 1162 C CA . LEU A 1 159 ? 19.152 -12.969 -13.271 1.00 73.08 149 LEU A CA 1
ATOM 1163 C C . LEU A 1 159 ? 18.100 -14.016 -12.917 1.00 72.64 149 LEU A C 1
ATOM 1164 O O . LEU A 1 159 ? 18.436 -15.147 -12.563 1.00 72.18 149 LEU A O 1
ATOM 1169 N N . LYS A 1 160 ? 16.829 -13.628 -13.016 1.00 73.55 150 LYS A N 1
ATOM 1170 C CA . LYS A 1 160 ? 15.709 -14.563 -12.878 1.00 73.47 150 LYS A CA 1
ATOM 1171 C C . LYS A 1 160 ? 15.532 -15.061 -11.444 1.00 68.97 150 LYS A C 1
ATOM 1172 O O . LYS A 1 160 ? 15.204 -16.228 -11.207 1.00 66.88 150 LYS A O 1
ATOM 1178 N N . ALA A 1 161 ? 15.759 -14.169 -10.487 1.00 69.75 151 ALA A N 1
ATOM 1179 C CA . ALA A 1 161 ? 15.409 -14.464 -9.105 1.00 67.90 151 ALA A CA 1
ATOM 1180 C C . ALA A 1 161 ? 13.891 -14.444 -9.021 1.00 69.98 151 ALA A C 1
ATOM 1181 O O . ALA A 1 161 ? 13.228 -13.822 -9.854 1.00 71.12 151 ALA A O 1
ATOM 1183 N N . VAL A 1 162 ? 13.338 -15.135 -8.031 1.00 66.27 152 VAL A N 1
ATOM 1184 C CA . VAL A 1 162 ? 11.908 -15.079 -7.795 1.00 58.62 152 VAL A CA 1
ATOM 1185 C C . VAL A 1 162 ? 11.474 -13.639 -7.553 1.00 65.56 152 VAL A C 1
ATOM 1186 O O . VAL A 1 162 ? 10.485 -13.172 -8.127 1.00 68.56 152 VAL A O 1
ATOM 1190 N N . LYS A 1 163 ? 12.224 -12.938 -6.709 1.00 62.19 153 LYS A N 1
ATOM 1191 C CA . LYS A 1 163 ? 11.965 -11.529 -6.447 1.00 62.13 153 LYS A CA 1
ATOM 1192 C C . LYS A 1 163 ? 13.091 -10.916 -5.627 1.00 64.34 153 LYS A C 1
ATOM 1193 O O . LYS A 1 163 ? 13.971 -11.622 -5.130 1.00 63.69 153 LYS A O 1
ATOM 1199 N N . TYR A 1 164 ? 13.066 -9.596 -5.506 1.00 62.31 154 TYR A N 1
ATOM 1200 C CA . TYR A 1 164 ? 13.955 -8.907 -4.598 1.00 58.40 154 TYR A CA 1
ATOM 1201 C C . TYR A 1 164 ? 13.206 -8.614 -3.304 1.00 62.46 154 TYR A C 1
ATOM 1202 O O . TYR A 1 164 ? 12.080 -8.111 -3.329 1.00 61.62 154 TYR A O 1
ATOM 1211 N N . VAL A 1 165 ? 13.839 -8.940 -2.178 1.00 61.98 155 VAL A N 1
ATOM 1212 C CA . VAL A 1 165 ? 13.340 -8.576 -0.856 1.00 55.81 155 VAL A CA 1
ATOM 1213 C C . VAL A 1 165 ? 14.475 -7.893 -0.102 1.00 56.67 155 VAL A C 1
ATOM 1214 O O . VAL A 1 165 ? 15.645 -8.018 -0.466 1.00 55.44 155 VAL A O 1
ATOM 1218 N N . GLU A 1 166 ? 14.132 -7.186 0.962 1.00 55.52 156 GLU A N 1
ATOM 1219 C CA . GLU A 1 166 ? 15.089 -6.329 1.631 1.00 56.39 156 GLU A CA 1
ATOM 1220 C C . GLU A 1 166 ? 14.869 -6.428 3.129 1.00 58.07 156 GLU A C 1
ATOM 1221 O O . GLU A 1 166 ? 13.737 -6.674 3.571 1.00 52.51 156 GLU A O 1
ATOM 1227 N N . CYS A 1 167 ? 15.926 -6.215 3.915 1.00 54.01 157 CYS A N 1
ATOM 1228 C CA . CYS A 1 167 ? 15.777 -6.254 5.371 1.00 52.73 157 CYS A CA 1
ATOM 1229 C C . CYS A 1 167 ? 16.934 -5.664 6.161 1.00 47.93 157 CYS A C 1
ATOM 1230 O O . CYS A 1 167 ? 18.025 -5.452 5.639 1.00 51.53 157 CYS A O 1
ATOM 1233 N N . SER A 1 168 ? 16.667 -5.412 7.439 1.00 49.85 158 SER A N 1
ATOM 1234 C CA . SER A 1 168 ? 17.709 -5.084 8.400 1.00 52.73 158 SER A CA 1
ATOM 1235 C C . SER A 1 168 ? 17.662 -6.066 9.570 1.00 53.65 158 SER A C 1
ATOM 1236 O O . SER A 1 168 ? 16.677 -6.110 10.311 1.00 50.48 158 SER A O 1
ATOM 1239 N N . ALA A 1 169 ? 18.729 -6.848 9.729 1.00 52.53 159 ALA A N 1
ATOM 1240 C CA . ALA A 1 169 ? 18.845 -7.774 10.846 1.00 44.09 159 ALA A CA 1
ATOM 1241 C C . ALA A 1 169 ? 18.869 -7.009 12.163 1.00 50.40 159 ALA A C 1
ATOM 1242 O O . ALA A 1 169 ? 18.304 -7.465 13.172 1.00 46.24 159 ALA A O 1
ATOM 1244 N N . LEU A 1 170 ? 19.518 -5.844 12.150 1.00 47.69 160 LEU A N 1
ATOM 1245 C CA . LEU A 1 170 ? 19.637 -4.992 13.346 1.00 48.19 160 LEU A CA 1
ATOM 1246 C C . LEU A 1 170 ? 18.297 -4.473 13.868 1.00 51.79 160 LEU A C 1
ATOM 1247 O O . LEU A 1 170 ? 18.064 -4.477 15.084 1.00 47.40 160 LEU A O 1
ATOM 1252 N N . THR A 1 171 ? 17.427 -4.026 12.957 1.00 50.30 161 THR A N 1
ATOM 1253 C CA . THR A 1 171 ? 16.120 -3.471 13.350 1.00 56.55 161 THR A CA 1
ATOM 1254 C C . THR A 1 171 ? 14.989 -4.465 13.185 1.00 53.83 161 THR A C 1
ATOM 1255 O O . THR A 1 171 ? 13.870 -4.204 13.645 1.00 54.59 161 THR A O 1
ATOM 1259 N N . GLN A 1 172 ? 15.279 -5.574 12.498 1.00 52.23 162 GLN A N 1
ATOM 1260 C CA . GLN A 1 172 ? 14.299 -6.632 12.191 1.00 54.20 162 GLN A CA 1
ATOM 1261 C C . GLN A 1 172 ? 13.276 -6.250 11.106 1.00 55.36 162 GLN A C 1
ATOM 1262 O O . GLN A 1 172 ? 12.354 -7.018 10.805 1.00 56.04 162 GLN A O 1
ATOM 1268 N N . LYS A 1 173 ? 13.453 -5.075 10.507 1.00 55.92 163 LYS A N 1
ATOM 1269 C CA . LYS A 1 173 ? 12.582 -4.623 9.421 1.00 53.85 163 LYS A CA 1
ATOM 1270 C C . LYS A 1 173 ? 12.661 -5.564 8.220 1.00 55.10 163 LYS A C 1
ATOM 1271 O O . LYS A 1 173 ? 13.750 -5.885 7.750 1.00 54.68 163 LYS A O 1
ATOM 1277 N N . GLY A 1 174 ? 11.514 -6.016 7.726 1.00 56.27 164 GLY A N 1
ATOM 1278 C CA . GLY A 1 174 ? 11.488 -6.876 6.551 1.00 51.43 164 GLY A CA 1
ATOM 1279 C C . GLY A 1 174 ? 11.984 -8.301 6.789 1.00 54.86 164 GLY A C 1
ATOM 1280 O O . GLY A 1 174 ? 11.883 -9.162 5.895 1.00 50.81 164 GLY A O 1
ATOM 1281 N N . LEU A 1 175 ? 12.511 -8.560 7.986 1.00 50.49 165 LEU A N 1
ATOM 1282 C CA . LEU A 1 175 ? 13.125 -9.859 8.286 1.00 51.00 165 LEU A CA 1
ATOM 1283 C C . LEU A 1 175 ? 12.132 -11.004 8.113 1.00 49.05 165 LEU A C 1
ATOM 1284 O O . LEU A 1 175 ? 12.417 -11.973 7.390 1.00 51.61 165 LEU A O 1
ATOM 1289 N N . LYS A 1 176 ? 10.969 -10.888 8.761 1.00 48.80 166 LYS A N 1
ATOM 1290 C CA . LYS A 1 176 ? 9.929 -11.915 8.671 1.00 50.03 166 LYS A CA 1
ATOM 1291 C C . LYS A 1 176 ? 9.529 -12.169 7.229 1.00 52.76 166 LYS A C 1
ATOM 1292 O O . LYS A 1 176 ? 9.361 -13.324 6.806 1.00 47.95 166 LYS A O 1
ATOM 1298 N N . ASN A 1 177 ? 9.391 -11.085 6.471 1.00 51.36 167 ASN A N 1
ATOM 1299 C CA . ASN A 1 177 ? 8.937 -11.193 5.091 1.00 55.54 167 ASN A CA 1
ATOM 1300 C C . ASN A 1 177 ? 9.940 -11.938 4.191 1.00 53.82 167 ASN A C 1
ATOM 1301 O O . ASN A 1 177 ? 9.527 -12.746 3.343 1.00 55.76 167 ASN A O 1
ATOM 1306 N N . VAL A 1 178 ? 11.242 -11.689 4.386 1.00 50.93 168 VAL A N 1
ATOM 1307 C CA . VAL A 1 178 ? 12.276 -12.404 3.623 1.00 49.38 168 VAL A CA 1
ATOM 1308 C C . VAL A 1 178 ? 12.105 -13.923 3.728 1.00 45.71 168 VAL A C 1
ATOM 1309 O O . VAL A 1 178 ? 12.147 -14.649 2.730 1.00 45.49 168 VAL A O 1
ATOM 1313 N N . PHE A 1 179 ? 11.883 -14.408 4.939 1.00 46.09 169 PHE A N 1
ATOM 1314 C CA . PHE A 1 179 ? 11.746 -15.838 5.113 1.00 44.09 169 PHE A CA 1
ATOM 1315 C C . PHE A 1 179 ? 10.370 -16.380 4.741 1.00 49.63 169 PHE A C 1
ATOM 1316 O O . PHE A 1 179 ? 10.265 -17.540 4.311 1.00 47.11 169 PHE A O 1
ATOM 1324 N N . ASP A 1 180 ? 9.323 -15.555 4.865 1.00 51.02 170 ASP A N 1
ATOM 1325 C CA . ASP A 1 180 ? 8.004 -15.937 4.322 1.00 53.23 170 ASP A CA 1
ATOM 1326 C C . ASP A 1 180 ? 8.097 -16.131 2.809 1.00 47.90 170 ASP A C 1
ATOM 1327 O O . ASP A 1 180 ? 7.639 -17.151 2.275 1.00 46.44 170 ASP A O 1
ATOM 1332 N N . GLU A 1 181 ? 8.705 -15.163 2.122 1.00 45.33 171 GLU A N 1
ATOM 1333 C CA . GLU A 1 181 ? 8.856 -15.275 0.669 1.00 52.84 171 GLU A CA 1
ATOM 1334 C C . GLU A 1 181 ? 9.698 -16.484 0.277 1.00 52.69 171 GLU A C 1
ATOM 1335 O O . GLU A 1 181 ? 9.364 -17.210 -0.671 1.00 54.44 171 GLU A O 1
ATOM 1341 N N . ALA A 1 182 ? 10.774 -16.725 1.022 1.00 53.15 172 ALA A N 1
ATOM 1342 C CA . ALA A 1 182 ? 11.617 -17.894 0.764 1.00 52.16 172 ALA A CA 1
ATOM 1343 C C . ALA A 1 182 ? 10.826 -19.202 0.865 1.00 44.60 172 ALA A C 1
ATOM 1344 O O . ALA A 1 182 ? 10.933 -20.073 0.001 1.00 45.64 172 ALA A O 1
ATOM 1346 N N . ILE A 1 183 ? 10.041 -19.337 1.928 1.00 50.63 173 ILE A N 1
ATOM 1347 C CA . ILE A 1 183 ? 9.182 -20.513 2.131 1.00 49.76 173 ILE A CA 1
ATOM 1348 C C . ILE A 1 183 ? 8.217 -20.699 0.962 1.00 54.28 173 ILE A C 1
ATOM 1349 O O . ILE A 1 183 ? 8.084 -21.803 0.419 1.00 53.95 173 ILE A O 1
ATOM 1354 N N . LEU A 1 184 ? 7.552 -19.610 0.579 1.00 52.84 174 LEU A N 1
ATOM 1355 C CA . LEU A 1 184 ? 6.671 -19.616 -0.582 1.00 57.66 174 LEU A CA 1
ATOM 1356 C C . LEU A 1 184 ? 7.406 -20.018 -1.866 1.00 59.12 174 LEU A C 1
ATOM 1357 O O . LEU A 1 184 ? 6.959 -20.923 -2.578 1.00 64.62 174 LEU A O 1
ATOM 1362 N N . ALA A 1 185 ? 8.540 -19.379 -2.152 1.00 56.66 175 ALA A N 1
ATOM 1363 C CA . ALA A 1 185 ? 9.322 -19.722 -3.352 1.00 54.71 175 ALA A CA 1
ATOM 1364 C C . ALA A 1 185 ? 9.756 -21.178 -3.357 1.00 53.98 175 ALA A C 1
ATOM 1365 O O . ALA A 1 185 ? 9.943 -21.775 -4.421 1.00 63.09 175 ALA A O 1
ATOM 1367 N N . ALA A 1 186 ? 9.900 -21.752 -2.165 1.00 49.69 176 ALA A N 1
ATOM 1368 C CA . ALA A 1 186 ? 10.294 -23.156 -2.025 1.00 54.75 176 ALA A CA 1
ATOM 1369 C C . ALA A 1 186 ? 9.143 -24.101 -2.339 1.00 54.64 176 ALA A C 1
ATOM 1370 O O . ALA A 1 186 ? 9.359 -25.206 -2.817 1.00 56.20 176 ALA A O 1
ATOM 1372 N N . LEU A 1 187 ? 7.920 -23.660 -2.063 1.00 61.73 177 LEU A N 1
ATOM 1373 C CA . LEU A 1 187 ? 6.731 -24.457 -2.355 1.00 67.72 177 LEU A CA 1
ATOM 1374 C C . LEU A 1 187 ? 6.226 -24.187 -3.779 1.00 76.29 177 LEU A C 1
ATOM 1375 O O . LEU A 1 187 ? 5.174 -23.568 -3.963 1.00 83.77 177 LEU A O 1
ATOM 1380 N N . GLU A 1 188 ? 6.961 -24.661 -4.784 1.00 80.12 178 GLU A N 1
ATOM 1381 C CA . GLU A 1 188 ? 6.693 -24.281 -6.180 1.00 86.37 178 GLU A CA 1
ATOM 1382 C C . GLU A 1 188 ? 6.711 -25.458 -7.171 1.00 96.56 178 GLU A C 1
ATOM 1383 O O . GLU A 1 188 ? 7.051 -26.584 -6.794 1.00 96.81 178 GLU A O 1
ATOM 1389 N N . PRO A 1 189 ? 6.288 -25.205 -8.431 1.00 98.64 179 PRO A N 1
ATOM 1390 C CA . PRO A 1 189 ? 6.677 -25.995 -9.606 1.00 97.78 179 PRO A CA 1
ATOM 1391 C C . PRO A 1 189 ? 8.159 -26.383 -9.591 1.00 97.99 179 PRO A C 1
ATOM 1392 O O . PRO A 1 189 ? 8.537 -27.402 -10.169 1.00 93.09 179 PRO A O 1
ATOM 1396 N N . ALA B 2 16 ? -3.177 -14.759 -2.393 1.00 83.08 45 ALA B N 1
ATOM 1397 C CA . ALA B 2 16 ? -2.031 -15.295 -3.126 1.00 86.11 45 ALA B CA 1
ATOM 1398 C C . ALA B 2 16 ? -1.184 -16.193 -2.227 1.00 86.98 45 ALA B C 1
ATOM 1399 O O . ALA B 2 16 ? -0.209 -16.798 -2.689 1.00 87.85 45 ALA B O 1
ATOM 1401 N N . ARG B 2 17 ? -1.589 -16.307 -0.958 1.00 82.75 46 ARG B N 1
ATOM 1402 C CA . ARG B 2 17 ? -0.652 -16.603 0.126 1.00 73.37 46 ARG B CA 1
ATOM 1403 C C . ARG B 2 17 ? -1.251 -17.352 1.320 1.00 68.92 46 ARG B C 1
ATOM 1404 O O . ARG B 2 17 ? -2.213 -16.883 1.933 1.00 66.86 46 ARG B O 1
ATOM 1412 N N . PRO B 2 18 ? -0.668 -18.507 1.680 1.00 69.17 47 PRO B N 1
ATOM 1413 C CA . PRO B 2 18 ? -1.150 -19.250 2.856 1.00 60.92 47 PRO B CA 1
ATOM 1414 C C . PRO B 2 18 ? -0.775 -18.602 4.195 1.00 55.32 47 PRO B C 1
ATOM 1415 O O . PRO B 2 18 ? 0.038 -17.666 4.254 1.00 57.23 47 PRO B O 1
ATOM 1419 N N . GLU B 2 19 ? -1.392 -19.105 5.260 1.00 52.13 48 GLU B N 1
ATOM 1420 C CA . GLU B 2 19 ? -1.049 -18.735 6.631 1.00 56.56 48 GLU B CA 1
ATOM 1421 C C . GLU B 2 19 ? 0.244 -19.465 7.059 1.00 53.56 48 GLU B C 1
ATOM 1422 O O . GLU B 2 19 ? 0.256 -20.692 7.211 1.00 47.01 48 GLU B O 1
ATOM 1428 N N . ILE B 2 20 ? 1.323 -18.706 7.234 1.00 54.69 49 ILE B N 1
ATOM 1429 C CA . ILE B 2 20 ? 2.615 -19.254 7.657 1.00 47.55 49 ILE B CA 1
ATOM 1430 C C . ILE B 2 20 ? 2.929 -18.869 9.106 1.00 42.74 49 ILE B C 1
ATOM 1431 O O . ILE B 2 20 ? 3.104 -17.692 9.419 1.00 39.93 49 ILE B O 1
ATOM 1436 N N . ILE B 2 21 ? 3.001 -19.867 9.983 1.00 42.64 50 ILE B N 1
ATOM 1437 C CA . ILE B 2 21 ? 3.311 -19.636 11.391 1.00 42.43 50 ILE B CA 1
ATOM 1438 C C . ILE B 2 21 ? 4.587 -20.414 11.802 1.00 43.43 50 ILE B C 1
ATOM 1439 O O . ILE B 2 21 ? 4.600 -21.656 11.836 1.00 36.94 50 ILE B O 1
ATOM 1444 N N . VAL B 2 22 ? 5.659 -19.685 12.096 1.00 45.54 51 VAL B N 1
ATOM 1445 C CA . VAL B 2 22 ? 6.924 -20.310 12.486 1.00 42.26 51 VAL B CA 1
ATOM 1446 C C . VAL B 2 22 ? 6.924 -20.532 13.994 1.00 45.24 51 VAL B C 1
ATOM 1447 O O . VAL B 2 22 ? 6.746 -19.585 14.773 1.00 47.82 51 VAL B O 1
ATOM 1451 N N . LEU B 2 23 ? 7.103 -21.779 14.411 1.00 38.22 52 LEU B N 1
ATOM 1452 C CA . LEU B 2 23 ? 7.059 -22.098 15.834 1.00 42.78 52 LEU B CA 1
ATOM 1453 C C . LEU B 2 23 ? 8.461 -22.078 16.446 1.00 42.71 52 LEU B C 1
ATOM 1454 O O . LEU B 2 23 ? 9.055 -23.141 16.665 1.00 43.95 52 LEU B O 1
ATOM 1459 N N . ARG B 2 24 ? 8.991 -20.886 16.718 1.00 45.15 53 ARG B N 1
ATOM 1460 C CA . ARG B 2 24 ? 10.344 -20.792 17.284 1.00 45.50 53 ARG B CA 1
ATOM 1461 C C . ARG B 2 24 ? 10.419 -21.475 18.619 1.00 49.47 53 ARG B C 1
ATOM 1462 O O . ARG B 2 24 ? 9.460 -21.448 19.411 1.00 48.09 53 ARG B O 1
ATOM 1470 N N . GLU B 2 25 ? 11.562 -22.111 18.840 1.00 43.35 54 GLU B N 1
ATOM 1471 C CA . GLU B 2 25 ? 11.872 -22.771 20.089 1.00 46.57 54 GLU B CA 1
ATOM 1472 C C . GLU B 2 25 ? 13.313 -22.432 20.407 1.00 48.28 54 GLU B C 1
ATOM 1473 O O . GLU B 2 25 ? 14.174 -22.440 19.508 1.00 43.89 54 GLU B O 1
ATOM 1479 N N . PRO B 2 26 ? 13.585 -22.138 21.684 1.00 48.87 55 PRO B N 1
ATOM 1480 C CA . PRO B 2 26 ? 14.948 -21.809 22.130 1.00 49.25 55 PRO B CA 1
ATOM 1481 C C . PRO B 2 26 ? 15.825 -23.073 22.159 1.00 47.25 55 PRO B C 1
ATOM 1482 O O . PRO B 2 26 ? 15.347 -24.145 22.535 1.00 42.43 55 PRO B O 1
ATOM 1486 N N . GLY B 2 27 ? 17.087 -22.952 21.756 1.00 43.07 56 GLY B N 1
ATOM 1487 C CA . GLY B 2 27 ? 18.036 -24.033 21.947 1.00 44.87 56 GLY B CA 1
ATOM 1488 C C . GLY B 2 27 ? 18.184 -24.979 20.776 1.00 47.92 56 GLY B C 1
ATOM 1489 O O . GLY B 2 27 ? 17.517 -24.837 19.743 1.00 53.59 56 GLY B O 1
ATOM 1490 N N . ALA B 2 28 ? 19.057 -25.966 20.953 1.00 44.31 57 ALA B N 1
ATOM 1491 C CA . ALA B 2 28 ? 19.408 -26.900 19.889 1.00 47.62 57 ALA B CA 1
ATOM 1492 C C . ALA B 2 28 ? 18.358 -27.991 19.727 1.00 48.09 57 ALA B C 1
ATOM 1493 O O . ALA B 2 28 ? 18.508 -29.082 20.275 1.00 49.15 57 ALA B O 1
ATOM 1495 N N . THR B 2 29 ? 17.319 -27.702 18.947 1.00 43.53 58 THR B N 1
ATOM 1496 C CA . THR B 2 29 ? 16.209 -28.633 18.751 1.00 49.13 58 THR B CA 1
ATOM 1497 C C . THR B 2 29 ? 16.430 -29.462 17.493 1.00 47.08 58 THR B C 1
ATOM 1498 O O . THR B 2 29 ? 15.789 -30.501 17.300 1.00 46.34 58 THR B O 1
ATOM 1502 N N . TRP B 2 30 ? 17.348 -28.993 16.648 1.00 44.15 59 TRP B N 1
ATOM 1503 C CA . TRP B 2 30 ? 17.536 -29.518 15.287 1.00 43.72 59 TRP B CA 1
ATOM 1504 C C . TRP B 2 30 ? 17.693 -31.037 15.164 1.00 42.84 59 TRP B C 1
ATOM 1505 O O . TRP B 2 30 ? 17.286 -31.619 14.153 1.00 44.94 59 TRP B O 1
ATOM 1516 N N . GLY B 2 31 ? 18.269 -31.678 16.183 1.00 42.18 60 GLY B N 1
ATOM 1517 C CA . GLY B 2 31 ? 18.477 -33.123 16.157 1.00 43.94 60 GLY B CA 1
ATOM 1518 C C . GLY B 2 31 ? 17.175 -33.913 16.076 1.00 52.56 60 GLY B C 1
ATOM 1519 O O . GLY B 2 31 ? 17.141 -35.060 15.607 1.00 50.82 60 GLY B O 1
ATOM 1520 N N . ASN B 2 32 ? 16.094 -33.294 16.534 1.00 46.92 61 ASN B N 1
ATOM 1521 C CA . ASN B 2 32 ? 14.798 -33.946 16.517 1.00 53.31 61 ASN B CA 1
ATOM 1522 C C . ASN B 2 32 ? 14.263 -34.072 15.101 1.00 50.72 61 ASN B C 1
ATOM 1523 O O . ASN B 2 32 ? 13.388 -34.895 14.839 1.00 55.36 61 ASN B O 1
ATOM 1528 N N . TYR B 2 33 ? 14.802 -33.270 14.185 1.00 46.31 62 TYR B N 1
ATOM 1529 C CA . TYR B 2 33 ? 14.220 -33.156 12.847 1.00 45.15 62 TYR B CA 1
ATOM 1530 C C . TYR B 2 33 ? 14.900 -34.051 11.820 1.00 46.38 62 TYR B C 1
ATOM 1531 O O . TYR B 2 33 ? 14.475 -34.112 10.666 1.00 47.61 62 TYR B O 1
ATOM 1540 N N . LEU B 2 34 ? 15.951 -34.746 12.244 1.00 46.47 63 LEU B N 1
ATOM 1541 C CA . LEU B 2 34 ? 16.741 -35.570 11.335 1.00 51.54 63 LEU B CA 1
ATOM 1542 C C . LEU B 2 34 ? 16.006 -36.836 10.881 1.00 52.72 63 LEU B C 1
ATOM 1543 O O . LEU B 2 34 ? 15.434 -37.570 11.700 1.00 50.26 63 LEU B O 1
ATOM 1548 N N . GLN B 2 35 ? 16.037 -37.101 9.578 1.00 52.17 64 GLN B N 1
ATOM 1549 C CA . GLN B 2 35 ? 15.462 -38.335 9.036 1.00 51.57 64 GLN B CA 1
ATOM 1550 C C . GLN B 2 35 ? 16.567 -39.373 8.892 1.00 57.78 64 GLN B C 1
ATOM 1551 O O . GLN B 2 35 ? 17.436 -39.248 8.022 1.00 52.14 64 GLN B O 1
ATOM 1557 N N . HIS B 2 36 ? 16.528 -40.397 9.741 1.00 58.58 65 HIS B N 1
ATOM 1558 C CA . HIS B 2 36 ? 17.640 -41.334 9.860 1.00 67.18 65 HIS B CA 1
ATOM 1559 C C . HIS B 2 36 ? 17.596 -42.535 8.900 1.00 76.89 65 HIS B C 1
ATOM 1560 O O . HIS B 2 36 ? 18.551 -43.330 8.849 1.00 76.19 65 HIS B O 1
ATOM 1567 N N . GLN B 2 37 ? 16.518 -42.664 8.129 1.00 71.69 66 GLN B N 1
ATOM 1568 C CA . GLN B 2 37 ? 16.321 -43.874 7.325 1.00 73.61 66 GLN B CA 1
ATOM 1569 C C . GLN B 2 37 ? 17.068 -43.852 5.980 1.00 72.03 66 GLN B C 1
ATOM 1570 O O . GLN B 2 37 ? 16.855 -42.958 5.160 1.00 66.29 66 GLN B O 1
ATOM 1576 N N . LYS B 2 38 ? 17.928 -44.857 5.778 1.00 71.35 67 LYS B N 1
ATOM 1577 C CA . LYS B 2 38 ? 18.861 -44.939 4.644 1.00 69.20 67 LYS B CA 1
ATOM 1578 C C . LYS B 2 38 ? 18.235 -45.318 3.295 1.00 71.12 67 LYS B C 1
ATOM 1579 O O . LYS B 2 38 ? 17.399 -46.226 3.232 1.00 74.94 67 LYS B O 1
ATOM 1585 N N . ALA B 2 39 ? 18.659 -44.650 2.216 1.00 65.15 68 ALA B N 1
ATOM 1586 C CA . ALA B 2 39 ? 18.319 -45.091 0.854 1.00 65.60 68 ALA B CA 1
ATOM 1587 C C . ALA B 2 39 ? 18.876 -46.493 0.565 1.00 73.44 68 ALA B C 1
ATOM 1588 O O . ALA B 2 39 ? 19.706 -47.016 1.327 1.00 73.36 68 ALA B O 1
ATOM 1590 N N . SER B 2 40 ? 18.433 -47.089 -0.544 1.00 77.83 69 SER B N 1
ATOM 1591 C CA . SER B 2 40 ? 18.785 -48.477 -0.891 1.00 78.05 69 SER B CA 1
ATOM 1592 C C . SER B 2 40 ? 20.163 -48.600 -1.545 1.00 77.58 69 SER B C 1
ATOM 1593 O O . SER B 2 40 ? 21.032 -49.323 -1.039 1.00 81.84 69 SER B O 1
ATOM 1596 N N . ASN B 2 41 ? 20.350 -47.908 -2.668 1.00 74.49 70 ASN B N 1
ATOM 1597 C CA . ASN B 2 41 ? 21.657 -47.820 -3.318 1.00 75.91 70 ASN B CA 1
ATOM 1598 C C . ASN B 2 41 ? 22.221 -46.408 -3.199 1.00 73.32 70 ASN B C 1
ATOM 1599 O O . ASN B 2 41 ? 21.465 -45.436 -3.276 1.00 67.18 70 ASN B O 1
ATOM 1604 N N . HIS B 2 42 ? 23.534 -46.287 -2.995 1.00 74.18 71 HIS B N 1
ATOM 1605 C CA . HIS B 2 42 ? 24.219 -44.995 -3.154 1.00 69.22 71 HIS B CA 1
ATOM 1606 C C . HIS B 2 42 ? 23.721 -43.879 -2.231 1.00 63.06 71 HIS B C 1
ATOM 1607 O O . HIS B 2 42 ? 23.486 -42.749 -2.688 1.00 61.04 71 HIS B O 1
ATOM 1614 N N . SER B 2 43 ? 23.577 -44.201 -0.944 1.00 59.52 72 SER B N 1
ATOM 1615 C CA . SER B 2 43 ? 23.006 -43.288 0.053 1.00 59.99 72 SER B CA 1
ATOM 1616 C C . SER B 2 43 ? 23.713 -41.929 0.057 1.00 57.01 72 SER B C 1
ATOM 1617 O O . SER B 2 43 ? 24.936 -41.871 0.217 1.00 60.53 72 SER B O 1
ATOM 1620 N N . LEU B 2 44 ? 22.961 -40.851 -0.163 1.00 55.11 73 LEU B N 1
ATOM 1621 C CA . LEU B 2 44 ? 23.522 -39.502 -0.053 1.00 54.84 73 LEU B CA 1
ATOM 1622 C C . LEU B 2 44 ? 23.894 -39.236 1.402 1.00 55.43 73 LEU B C 1
ATOM 1623 O O . LEU B 2 44 ? 24.898 -38.582 1.683 1.00 53.58 73 LEU B O 1
ATOM 1628 N N . HIS B 2 45 ? 23.086 -39.753 2.324 1.00 50.16 74 HIS B N 1
ATOM 1629 C CA . HIS B 2 45 ? 23.381 -39.611 3.742 1.00 51.58 74 HIS B CA 1
ATOM 1630 C C . HIS B 2 45 ? 24.728 -40.207 4.131 1.00 55.98 74 HIS B C 1
ATOM 1631 O O . HIS B 2 45 ? 25.445 -39.613 4.947 1.00 56.06 74 HIS B O 1
ATOM 1638 N N . ASN B 2 46 ? 25.061 -41.375 3.570 1.00 56.22 75 ASN B N 1
ATOM 1639 C CA . ASN B 2 46 ? 26.361 -42.006 3.811 1.00 54.08 75 ASN B CA 1
ATOM 1640 C C . ASN B 2 46 ? 27.465 -41.117 3.283 1.00 52.16 75 ASN B C 1
ATOM 1641 O O . ASN B 2 46 ? 28.518 -40.988 3.909 1.00 52.03 75 ASN B O 1
ATOM 1646 N N . LEU B 2 47 ? 27.227 -40.530 2.111 1.00 45.79 76 LEU B N 1
ATOM 1647 C CA . LEU B 2 47 ? 28.132 -39.522 1.585 1.00 47.98 76 LEU B CA 1
ATOM 1648 C C . LEU B 2 47 ? 28.334 -38.397 2.616 1.00 51.35 76 LEU B C 1
ATOM 1649 O O . LEU B 2 47 ? 29.473 -38.051 2.929 1.00 54.03 76 LEU B O 1
ATOM 1654 N N . TYR B 2 48 ? 27.236 -37.870 3.170 1.00 47.93 77 TYR B N 1
ATOM 1655 C CA . TYR B 2 48 ? 27.300 -36.839 4.211 1.00 49.66 77 TYR B CA 1
ATOM 1656 C C . TYR B 2 48 ? 28.153 -37.270 5.402 1.00 45.16 77 TYR B C 1
ATOM 1657 O O . TYR B 2 48 ? 28.863 -36.455 5.982 1.00 45.48 77 TYR B O 1
ATOM 1666 N N . ASN B 2 49 ? 28.058 -38.537 5.789 1.00 45.65 78 ASN B N 1
ATOM 1667 C CA . ASN B 2 49 ? 28.841 -39.035 6.921 1.00 53.13 78 ASN B CA 1
ATOM 1668 C C . ASN B 2 49 ? 30.352 -39.059 6.620 1.00 56.33 78 ASN B C 1
ATOM 1669 O O . ASN B 2 49 ? 31.173 -38.680 7.480 1.00 49.79 78 ASN B O 1
ATOM 1674 N N . LEU B 2 50 ? 30.711 -39.483 5.402 1.00 52.92 79 LEU B N 1
ATOM 1675 C CA . LEU B 2 50 ? 32.121 -39.550 4.997 1.00 52.47 79 LEU B CA 1
ATOM 1676 C C . LEU B 2 50 ? 32.687 -38.151 4.903 1.00 52.62 79 LEU B C 1
ATOM 1677 O O . LEU B 2 50 ? 33.801 -37.900 5.365 1.00 51.66 79 LEU B O 1
ATOM 1682 N N . GLN B 2 51 ? 31.920 -37.247 4.293 1.00 47.00 80 GLN B N 1
ATOM 1683 C CA . GLN B 2 51 ? 32.352 -35.869 4.158 1.00 46.41 80 GLN B CA 1
ATOM 1684 C C . GLN B 2 51 ? 32.532 -35.230 5.526 1.00 48.02 80 GLN B C 1
ATOM 1685 O O . GLN B 2 51 ? 33.477 -34.462 5.740 1.00 51.73 80 GLN B O 1
ATOM 1691 N N . ARG B 2 52 ? 31.637 -35.549 6.454 1.00 42.63 81 ARG B N 1
ATOM 1692 C CA . ARG B 2 52 ? 31.771 -35.042 7.812 1.00 45.48 81 ARG B CA 1
ATOM 1693 C C . ARG B 2 52 ? 33.082 -35.540 8.436 1.00 50.71 81 ARG B C 1
ATOM 1694 O O . ARG B 2 52 ? 33.861 -34.747 8.977 1.00 46.43 81 ARG B O 1
ATOM 1702 N N . ASP B 2 53 ? 33.330 -36.843 8.337 1.00 48.67 82 ASP B N 1
ATOM 1703 C CA . ASP B 2 53 ? 34.590 -37.414 8.817 1.00 51.99 82 ASP B CA 1
ATOM 1704 C C . ASP B 2 53 ? 35.850 -36.738 8.219 1.00 49.88 82 ASP B C 1
ATOM 1705 O O . ASP B 2 53 ? 36.777 -36.414 8.960 1.00 43.14 82 ASP B O 1
ATOM 1710 N N . LEU B 2 54 ? 35.850 -36.473 6.910 1.00 44.78 83 LEU B N 1
ATOM 1711 C CA . LEU B 2 54 ? 36.968 -35.794 6.253 1.00 45.39 83 LEU B CA 1
ATOM 1712 C C . LEU B 2 54 ? 37.141 -34.365 6.742 1.00 50.19 83 LEU B C 1
ATOM 1713 O O . LEU B 2 54 ? 38.275 -33.862 6.836 1.00 45.47 83 LEU B O 1
ATOM 1718 N N . LEU B 2 55 ? 36.026 -33.696 7.035 1.00 44.92 84 LEU B N 1
ATOM 1719 C CA . LEU B 2 55 ? 36.078 -32.289 7.446 1.00 45.51 84 LEU B CA 1
ATOM 1720 C C . LEU B 2 55 ? 36.574 -32.176 8.881 1.00 43.00 84 LEU B C 1
ATOM 1721 O O . LEU B 2 55 ? 37.261 -31.220 9.231 1.00 40.76 84 LEU B O 1
ATOM 1726 N N . THR B 2 56 ? 36.224 -33.162 9.702 1.00 41.23 85 THR B N 1
ATOM 1727 C CA . THR B 2 56 ? 36.651 -33.199 11.097 1.00 42.85 85 THR B CA 1
ATOM 1728 C C . THR B 2 56 ? 38.174 -33.436 11.177 1.00 52.09 85 THR B C 1
ATOM 1729 O O . THR B 2 56 ? 38.842 -32.858 12.036 1.00 52.03 85 THR B O 1
ATOM 1733 N N . VAL B 2 57 ? 38.697 -34.269 10.262 1.00 47.65 86 VAL B N 1
ATOM 1734 C CA . VAL B 2 57 ? 40.130 -34.519 10.113 1.00 47.19 86 VAL B CA 1
ATOM 1735 C C . VAL B 2 57 ? 40.890 -33.248 9.729 1.00 50.75 86 VAL B C 1
ATOM 1736 O O . VAL B 2 57 ? 41.938 -32.958 10.308 1.00 45.54 86 VAL B O 1
ATOM 1740 N N . ALA B 2 58 ? 40.368 -32.493 8.762 1.00 42.81 87 ALA B N 1
ATOM 1741 C CA . ALA B 2 58 ? 41.014 -31.250 8.365 1.00 45.35 87 ALA B CA 1
ATOM 1742 C C . ALA B 2 58 ? 40.948 -30.198 9.487 1.00 53.38 87 ALA B C 1
ATOM 1743 O O . ALA B 2 58 ? 41.907 -29.433 9.691 1.00 50.21 87 ALA B O 1
ATOM 1745 N N . ALA B 2 59 ? 39.830 -30.177 10.220 1.00 48.15 88 ALA B N 1
ATOM 1746 C CA . ALA B 2 59 ? 39.676 -29.320 11.405 1.00 49.88 88 ALA B CA 1
ATOM 1747 C C . ALA B 2 59 ? 40.687 -29.647 12.517 1.00 55.79 88 ALA B C 1
ATOM 1748 O O . ALA B 2 59 ? 41.122 -28.752 13.239 1.00 57.28 88 ALA B O 1
ATOM 1750 N N . THR B 2 60 ? 41.024 -30.930 12.675 1.00 51.96 89 THR B N 1
ATOM 1751 C CA . THR B 2 60 ? 42.003 -31.355 13.668 1.00 49.16 89 THR B CA 1
ATOM 1752 C C . THR B 2 60 ? 43.414 -30.893 13.262 1.00 51.46 89 THR B C 1
ATOM 1753 O O . THR B 2 60 ? 44.194 -30.425 14.095 1.00 54.70 89 THR B O 1
ATOM 1757 N N . VAL B 2 61 ? 43.724 -31.018 11.977 1.00 46.20 90 VAL B N 1
ATOM 1758 C CA . VAL B 2 61 ? 45.009 -30.596 11.443 1.00 49.60 90 VAL B CA 1
ATOM 1759 C C . VAL B 2 61 ? 45.210 -29.093 11.604 1.00 57.07 90 VAL B C 1
ATOM 1760 O O . VAL B 2 61 ? 46.230 -28.649 12.134 1.00 59.69 90 VAL B O 1
ATOM 1764 N N . LEU B 2 62 ? 44.226 -28.315 11.153 1.00 57.45 91 LEU B N 1
ATOM 1765 C CA . LEU B 2 62 ? 44.266 -26.863 11.282 1.00 59.09 91 LEU B CA 1
ATOM 1766 C C . LEU B 2 62 ? 44.085 -26.418 12.728 1.00 61.72 91 LEU B C 1
ATOM 1767 O O . LEU B 2 62 ? 44.236 -25.246 13.049 1.00 59.90 91 LEU B O 1
ATOM 1772 N N . GLY B 2 63 ? 43.765 -27.377 13.594 1.00 70.60 92 GLY B N 1
ATOM 1773 C CA . GLY B 2 63 ? 43.817 -27.200 15.039 1.00 74.43 92 GLY B CA 1
ATOM 1774 C C . GLY B 2 63 ? 42.974 -26.083 15.619 1.00 77.69 92 GLY B C 1
ATOM 1775 O O . GLY B 2 63 ? 43.474 -25.274 16.410 1.00 80.64 92 GLY B O 1
ATOM 1776 N N . LYS B 2 64 ? 41.705 -26.031 15.223 1.00 75.27 93 LYS B N 1
ATOM 1777 C CA . LYS B 2 64 ? 40.765 -25.049 15.766 1.00 78.48 93 LYS B CA 1
ATOM 1778 C C . LYS B 2 64 ? 41.253 -23.613 15.539 1.00 77.95 93 LYS B C 1
ATOM 1779 O O . LYS B 2 64 ? 41.021 -22.721 16.365 1.00 83.71 93 LYS B O 1
ATOM 1785 N N . GLN B 2 65 ? 41.960 -23.410 14.430 1.00 75.22 94 GLN B N 1
ATOM 1786 C CA . GLN B 2 65 ? 42.301 -22.071 13.950 1.00 68.96 94 GLN B CA 1
ATOM 1787 C C . GLN B 2 65 ? 41.259 -21.712 12.894 1.00 65.55 94 GLN B C 1
ATOM 1788 O O . GLN B 2 65 ? 41.086 -20.542 12.534 1.00 66.74 94 GLN B O 1
ATOM 1794 N N . ASP B 2 66 ? 40.585 -22.740 12.374 1.00 60.87 95 ASP B N 1
ATOM 1795 C CA . ASP B 2 66 ? 39.574 -22.531 11.355 1.00 57.89 95 ASP B CA 1
ATOM 1796 C C . ASP B 2 66 ? 38.247 -23.201 11.700 1.00 55.86 95 ASP B C 1
ATOM 1797 O O . ASP B 2 66 ? 38.002 -24.355 11.312 1.00 57.02 95 ASP B O 1
ATOM 1802 N N . PRO B 2 67 ? 37.365 -22.457 12.385 1.00 51.71 96 PRO B N 1
ATOM 1803 C CA . PRO B 2 67 ? 36.076 -22.997 12.848 1.00 50.47 96 PRO B CA 1
ATOM 1804 C C . PRO B 2 67 ? 35.081 -23.283 11.718 1.00 45.78 96 PRO B C 1
ATOM 1805 O O . PRO B 2 67 ? 34.092 -23.974 11.976 1.00 48.80 96 PRO B O 1
ATOM 1809 N N . VAL B 2 68 ? 35.311 -22.748 10.518 1.00 45.96 97 VAL B N 1
ATOM 1810 C CA . VAL B 2 68 ? 34.446 -23.047 9.374 1.00 43.71 97 VAL B CA 1
ATOM 1811 C C . VAL B 2 68 ? 34.390 -24.554 9.102 1.00 48.31 97 VAL B C 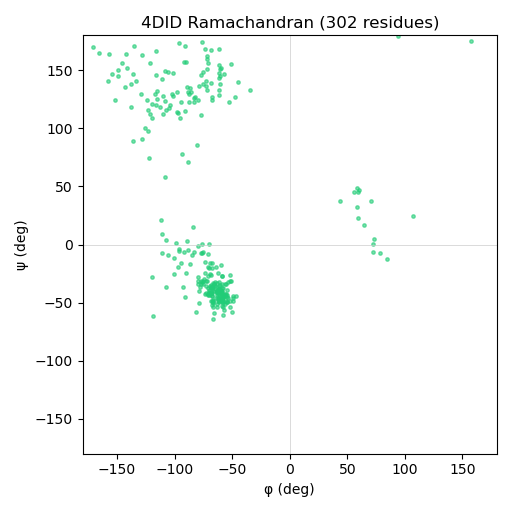1
ATOM 1812 O O . VAL B 2 68 ? 33.313 -25.111 8.862 1.00 46.07 97 VAL B O 1
ATOM 1816 N N . LEU B 2 69 ? 35.543 -25.217 9.161 1.00 42.53 98 LEU B N 1
ATOM 1817 C CA . LEU B 2 69 ? 35.590 -26.644 8.899 1.00 44.44 98 LEU B CA 1
ATOM 1818 C C . LEU B 2 69 ? 34.736 -27.423 9.895 1.00 45.57 98 LEU B C 1
ATOM 1819 O O . LEU B 2 69 ? 34.078 -28.388 9.526 1.00 42.14 98 LEU B O 1
ATOM 1824 N N . THR B 2 70 ? 34.740 -26.995 11.153 1.00 42.20 99 THR B N 1
ATOM 1825 C CA . THR B 2 70 ? 33.962 -27.668 12.171 1.00 40.96 99 THR B CA 1
ATOM 1826 C C . THR B 2 70 ? 32.466 -27.402 11.939 1.00 44.91 99 THR B C 1
ATOM 1827 O O . THR B 2 70 ? 31.649 -28.324 12.023 1.00 40.26 99 THR B O 1
ATOM 1831 N N . SER B 2 71 ? 32.128 -26.152 11.625 1.00 38.86 100 SER B N 1
ATOM 1832 C CA . SER B 2 71 ? 30.754 -25.784 11.328 1.00 46.24 100 SER B CA 1
ATOM 1833 C C . SER B 2 71 ? 30.209 -26.593 10.155 1.00 43.30 100 SER B C 1
ATOM 1834 O O . SER B 2 71 ? 29.063 -27.051 10.186 1.00 41.51 100 SER B O 1
ATOM 1837 N N . MET B 2 72 ? 31.043 -26.801 9.141 1.00 37.92 101 MET B N 1
ATOM 1838 C CA . MET B 2 72 ? 30.624 -27.567 7.979 1.00 40.39 101 MET B CA 1
ATOM 1839 C C . MET B 2 72 ? 30.416 -29.024 8.319 1.00 42.50 101 MET B C 1
ATOM 1840 O O . MET B 2 72 ? 29.460 -29.637 7.844 1.00 39.76 101 MET B O 1
ATOM 1845 N N . ALA B 2 73 ? 31.308 -29.580 9.134 1.00 39.18 102 ALA B N 1
ATOM 1846 C CA . ALA B 2 73 ? 31.091 -30.914 9.672 1.00 44.38 102 ALA B CA 1
ATOM 1847 C C . ALA B 2 73 ? 29.727 -30.976 10.379 1.00 41.28 102 ALA B C 1
ATOM 1848 O O . ALA B 2 73 ? 28.973 -31.921 10.202 1.00 39.12 102 ALA B O 1
ATOM 1850 N N . ASN B 2 74 ? 29.421 -29.966 11.188 1.00 36.83 103 ASN B N 1
ATOM 1851 C CA . ASN B 2 74 ? 28.132 -29.920 11.871 1.00 45.13 103 ASN B CA 1
ATOM 1852 C C . ASN B 2 74 ? 26.949 -29.910 10.879 1.00 41.21 103 ASN B C 1
ATOM 1853 O O . ASN B 2 74 ? 25.955 -30.587 11.095 1.00 40.73 103 ASN B O 1
ATOM 1858 N N . GLN B 2 75 ? 27.093 -29.167 9.783 1.00 37.83 104 GLN B N 1
ATOM 1859 C CA . GLN B 2 75 ? 26.071 -29.093 8.751 1.00 38.28 104 GLN B CA 1
ATOM 1860 C C . GLN B 2 75 ? 25.805 -30.412 8.054 1.00 46.14 104 GLN B C 1
ATOM 1861 O O . GLN B 2 75 ? 24.661 -30.674 7.644 1.00 44.18 104 GLN B O 1
ATOM 1867 N N . MET B 2 76 ? 26.850 -31.230 7.904 1.00 40.78 105 MET B N 1
ATOM 1868 C CA . MET B 2 76 ? 26.711 -32.560 7.314 1.00 46.31 105 MET B CA 1
ATOM 1869 C C . MET B 2 76 ? 25.735 -33.420 8.117 1.00 45.30 105 MET B C 1
ATOM 1870 O O . MET B 2 76 ? 25.099 -34.318 7.569 1.00 46.25 105 MET B O 1
ATOM 1875 N N . GLU B 2 77 ? 25.602 -33.135 9.409 1.00 42.65 106 GLU B N 1
ATOM 1876 C CA . GLU B 2 77 ? 24.574 -33.784 10.198 1.00 44.92 106 GLU B CA 1
ATOM 1877 C C . GLU B 2 77 ? 23.209 -33.113 9.937 1.00 46.91 106 GLU B C 1
ATOM 1878 O O . GLU B 2 77 ? 22.214 -33.791 9.610 1.00 39.65 106 GLU B O 1
ATOM 1884 N N . LEU B 2 78 ? 23.174 -31.785 10.037 1.00 42.34 107 LEU B N 1
ATOM 1885 C CA . LEU B 2 78 ? 21.939 -31.020 9.822 1.00 36.98 107 LEU B CA 1
ATOM 1886 C C . LEU B 2 78 ? 21.287 -31.338 8.476 1.00 39.01 107 LEU B C 1
ATOM 1887 O O . LEU B 2 78 ? 20.060 -31.347 8.355 1.00 41.79 107 LEU B O 1
ATOM 1892 N N . ALA B 2 79 ? 22.113 -31.652 7.484 1.00 39.17 108 ALA B N 1
ATOM 1893 C CA . ALA B 2 79 ? 21.651 -31.949 6.138 1.00 40.99 108 ALA B CA 1
ATOM 1894 C C . ALA B 2 79 ? 20.687 -33.142 6.082 1.00 43.58 108 ALA B C 1
ATOM 1895 O O . ALA B 2 79 ? 19.973 -33.324 5.082 1.00 40.12 108 ALA B O 1
ATOM 1897 N N . LYS B 2 80 ? 20.678 -33.948 7.146 1.00 41.97 109 LYS B N 1
ATOM 1898 C CA . LYS B 2 80 ? 19.836 -35.138 7.211 1.00 46.14 109 LYS B CA 1
ATOM 1899 C C . LYS B 2 80 ? 18.411 -34.830 7.681 1.00 48.05 109 LYS B C 1
ATOM 1900 O O . LYS B 2 80 ? 17.653 -35.742 8.055 1.00 48.17 109 LYS B O 1
ATOM 1906 N N . VAL B 2 81 ? 18.052 -33.547 7.651 1.00 42.93 110 VAL B N 1
ATOM 1907 C CA . VAL B 2 81 ? 16.655 -33.151 7.808 1.00 45.12 110 VAL B CA 1
ATOM 1908 C C . VAL B 2 81 ? 15.896 -33.479 6.528 1.00 51.39 110 VAL B C 1
ATOM 1909 O O . VAL B 2 81 ? 14.677 -33.641 6.554 1.00 50.47 110 VAL B O 1
ATOM 1913 N N . LYS B 2 82 ? 16.625 -33.544 5.412 1.00 49.83 111 LYS B N 1
ATOM 1914 C CA . LYS B 2 82 ? 16.054 -33.942 4.132 1.00 50.75 111 LYS B CA 1
ATOM 1915 C C . LYS B 2 82 ? 16.186 -35.451 4.041 1.00 52.53 111 LYS B C 1
ATOM 1916 O O . LYS B 2 82 ? 17.241 -36.007 4.384 1.00 50.54 111 LYS B O 1
ATOM 1922 N N . ALA B 2 83 ? 15.115 -36.112 3.601 1.00 50.17 112 ALA B N 1
ATOM 1923 C CA . ALA B 2 83 ? 15.086 -37.571 3.518 1.00 52.04 112 ALA B CA 1
ATOM 1924 C C . ALA B 2 83 ? 16.165 -38.092 2.570 1.00 48.62 112 ALA B C 1
ATOM 1925 O O . ALA B 2 83 ? 16.472 -37.457 1.551 1.00 50.70 112 ALA B O 1
ATOM 1927 N N . ASP B 2 84 ? 16.731 -39.248 2.902 1.00 51.15 113 ASP B N 1
ATOM 1928 C CA . ASP B 2 84 ? 17.760 -39.857 2.058 1.00 55.92 113 ASP B CA 1
ATOM 1929 C C . ASP B 2 84 ? 17.223 -40.189 0.663 1.00 60.21 113 ASP B C 1
ATOM 1930 O O . ASP B 2 84 ? 16.009 -40.363 0.461 1.00 60.77 113 ASP B O 1
ATOM 1935 N N . ARG B 2 85 ? 18.148 -40.237 -0.291 1.00 60.00 114 ARG B N 1
ATOM 1936 C CA . ARG B 2 85 ? 17.891 -40.639 -1.669 1.00 57.71 114 ARG B CA 1
ATOM 1937 C C . ARG B 2 85 ? 19.228 -41.107 -2.255 1.00 63.34 114 ARG B C 1
ATOM 1938 O O . ARG B 2 85 ? 20.279 -40.863 -1.653 1.00 58.64 114 ARG B O 1
ATOM 1946 N N . PRO B 2 86 ? 19.195 -41.833 -3.393 1.00 72.18 115 PRO B N 1
ATOM 1947 C CA . PRO B 2 86 ? 20.442 -42.146 -4.116 1.00 66.15 115 PRO B CA 1
ATOM 1948 C C . PRO B 2 86 ? 21.179 -40.879 -4.581 1.00 64.46 115 PRO B C 1
ATOM 1949 O O . PRO B 2 86 ? 20.542 -39.935 -5.070 1.00 61.56 115 PRO B O 1
ATOM 1953 N N . ALA B 2 87 ? 22.504 -40.869 -4.435 1.00 61.48 116 ALA B N 1
ATOM 1954 C CA . ALA B 2 87 ? 23.310 -39.697 -4.784 1.00 62.68 116 ALA B CA 1
ATOM 1955 C C . ALA B 2 87 ? 23.512 -39.556 -6.294 1.00 62.95 116 ALA B C 1
ATOM 1956 O O . ALA B 2 87 ? 23.610 -40.561 -7.001 1.00 64.84 116 ALA B O 1
ATOM 1958 N N . THR B 2 88 ? 23.576 -38.316 -6.783 1.00 61.64 117 THR B N 1
ATOM 1959 C CA . THR B 2 88 ? 23.878 -38.068 -8.194 1.00 63.77 117 THR B CA 1
ATOM 1960 C C . THR B 2 88 ? 25.366 -38.267 -8.477 1.00 69.11 117 THR B C 1
ATOM 1961 O O . THR B 2 88 ? 26.164 -38.476 -7.558 1.00 69.20 117 THR B O 1
ATOM 1965 N N . LYS B 2 89 ? 25.749 -38.188 -9.747 1.00 72.26 118 LYS B N 1
ATOM 1966 C CA . LYS B 2 89 ? 27.149 -38.394 -10.094 1.00 76.63 118 LYS B CA 1
ATOM 1967 C C . LYS B 2 89 ? 27.993 -37.183 -9.712 1.00 71.75 118 LYS B C 1
ATOM 1968 O O . LYS B 2 89 ? 29.176 -37.334 -9.407 1.00 74.07 118 LYS B O 1
ATOM 1974 N N . GLN B 2 90 ? 27.397 -35.991 -9.717 1.00 68.15 119 GLN B N 1
ATOM 1975 C CA . GLN B 2 90 ? 28.134 -34.792 -9.308 1.00 69.97 119 GLN B CA 1
ATOM 1976 C C . GLN B 2 90 ? 28.378 -34.811 -7.795 1.00 69.76 119 GLN B C 1
ATOM 1977 O O . GLN B 2 90 ? 29.363 -34.250 -7.307 1.00 69.99 119 GLN B O 1
ATOM 1983 N N . GLU B 2 91 ? 27.484 -35.485 -7.074 1.00 65.31 120 GLU B N 1
ATOM 1984 C CA . GLU B 2 91 ? 27.561 -35.594 -5.627 1.00 62.57 120 GLU B CA 1
ATOM 1985 C C . GLU B 2 91 ? 28.560 -36.648 -5.190 1.00 62.69 120 GLU B C 1
ATOM 1986 O O . GLU B 2 91 ? 29.227 -36.504 -4.160 1.00 61.06 120 GLU B O 1
ATOM 1992 N N . GLU B 2 92 ? 28.668 -37.713 -5.971 1.00 62.35 121 GLU B N 1
ATOM 1993 C CA . GLU B 2 92 ? 29.574 -38.795 -5.622 1.00 60.78 121 GLU B CA 1
ATOM 1994 C C . GLU B 2 92 ? 31.010 -38.416 -6.002 1.00 59.22 121 GLU B C 1
ATOM 1995 O O . GLU B 2 92 ? 31.963 -38.809 -5.329 1.00 57.67 121 GLU B O 1
ATOM 2001 N N . ALA B 2 93 ? 31.146 -37.628 -7.066 1.00 57.33 122 ALA B N 1
ATOM 2002 C CA . ALA B 2 93 ? 32.439 -37.097 -7.501 1.00 59.37 122 ALA B CA 1
ATOM 2003 C C . ALA B 2 93 ? 32.961 -36.048 -6.528 1.00 61.95 122 ALA B C 1
ATOM 2004 O O . ALA B 2 93 ? 34.165 -35.991 -6.269 1.00 60.89 122 ALA B O 1
ATOM 2006 N N . ALA B 2 94 ? 32.057 -35.212 -6.009 1.00 59.07 123 ALA B N 1
ATOM 2007 C CA . ALA B 2 94 ? 32.424 -34.194 -5.031 1.00 55.41 123 ALA B CA 1
ATOM 2008 C C . ALA B 2 94 ? 32.956 -34.840 -3.753 1.00 58.20 123 ALA B C 1
ATOM 2009 O O . ALA B 2 94 ? 33.927 -34.355 -3.158 1.00 57.13 123 ALA B O 1
ATOM 2011 N N . ALA B 2 95 ? 32.325 -35.937 -3.336 1.00 54.27 124 ALA B N 1
ATOM 2012 C CA . ALA B 2 95 ? 32.765 -36.653 -2.146 1.00 53.94 124 ALA B CA 1
ATOM 2013 C C . ALA B 2 95 ? 34.112 -37.354 -2.370 1.00 61.08 124 ALA B C 1
ATOM 2014 O O . ALA B 2 95 ? 34.855 -37.632 -1.418 1.00 52.89 124 ALA B O 1
ATOM 2016 N N . LYS B 2 96 ? 34.409 -37.657 -3.631 1.00 59.19 125 LYS B N 1
ATOM 2017 C CA . LYS B 2 96 ? 35.658 -38.311 -3.999 1.00 59.92 125 LYS B CA 1
ATOM 2018 C C . LYS B 2 96 ? 36.777 -37.281 -4.008 1.00 57.75 125 LYS B C 1
ATOM 2019 O O . LYS B 2 96 ? 37.887 -37.557 -3.544 1.00 59.71 125 LYS B O 1
ATOM 2025 N N . ALA B 2 97 ? 36.458 -36.091 -4.520 1.00 50.63 126 ALA B N 1
ATOM 2026 C CA . ALA B 2 97 ? 37.399 -34.978 -4.630 1.00 53.89 126 ALA B CA 1
ATOM 2027 C C . ALA B 2 97 ? 37.664 -34.236 -3.317 1.00 52.92 126 ALA B C 1
ATOM 2028 O O . ALA B 2 97 ? 38.528 -33.360 -3.266 1.00 53.99 126 ALA B O 1
ATOM 2030 N N . LEU B 2 98 ? 36.918 -34.563 -2.266 1.00 55.17 127 LEU B N 1
ATOM 2031 C CA . LEU B 2 98 ? 36.946 -33.749 -1.044 1.00 51.98 127 LEU B CA 1
ATOM 2032 C C . LEU B 2 98 ? 38.291 -33.789 -0.320 1.00 47.34 127 LEU B C 1
ATOM 2033 O O . LEU B 2 98 ? 38.824 -32.739 0.041 1.00 48.18 127 LEU B O 1
ATOM 2038 N N . LYS B 2 99 ? 38.825 -34.992 -0.104 1.00 50.03 128 LYS B N 1
ATOM 2039 C CA . LYS B 2 99 ? 40.121 -35.154 0.559 1.00 50.58 128 LYS B CA 1
ATOM 2040 C C . LYS B 2 99 ? 41.190 -34.261 -0.088 1.00 50.45 128 LYS B C 1
ATOM 2041 O O . LYS B 2 99 ? 41.782 -33.399 0.571 1.00 45.72 128 LYS B O 1
ATOM 2047 N N . LYS B 2 100 ? 41.404 -34.453 -1.385 1.00 50.34 129 LYS B N 1
ATOM 2048 C CA . LYS B 2 100 ? 42.341 -33.634 -2.146 1.00 54.25 129 LYS B CA 1
ATOM 2049 C C . LYS B 2 100 ? 42.101 -32.151 -1.905 1.00 55.71 129 LYS B C 1
ATOM 2050 O O . LYS B 2 100 ? 43.046 -31.386 -1.654 1.00 55.89 129 LYS B O 1
ATOM 2056 N N . ASN B 2 101 ? 40.837 -31.738 -1.957 1.00 51.54 130 ASN B N 1
ATOM 2057 C CA . ASN B 2 101 ? 40.511 -30.323 -1.759 1.00 51.79 130 ASN B CA 1
ATOM 2058 C C . ASN B 2 101 ? 40.801 -29.813 -0.342 1.00 43.95 130 ASN B C 1
ATOM 2059 O O . ASN B 2 101 ? 41.153 -28.652 -0.162 1.00 46.85 130 ASN B O 1
ATOM 2064 N N . LEU B 2 102 ? 40.637 -30.670 0.664 1.00 43.88 131 LEU B N 1
ATOM 2065 C CA . LEU B 2 102 ? 40.938 -30.277 2.043 1.00 42.90 131 LEU B CA 1
ATOM 2066 C C . LEU B 2 102 ? 42.451 -30.119 2.242 1.00 51.26 131 LEU B C 1
ATOM 2067 O O . LEU B 2 102 ? 42.932 -29.183 2.912 1.00 46.82 131 LEU B O 1
ATOM 2072 N N . ILE B 2 103 ? 43.195 -31.046 1.649 1.00 49.04 132 ILE B N 1
ATOM 2073 C CA . ILE B 2 103 ? 44.642 -31.001 1.681 1.00 50.48 132 ILE B CA 1
ATOM 2074 C C . ILE B 2 103 ? 45.140 -29.715 1.033 1.00 47.72 132 ILE B C 1
ATOM 2075 O O . ILE B 2 103 ? 46.047 -29.059 1.564 1.00 48.09 132 ILE B O 1
ATOM 2080 N N . GLU B 2 104 ? 44.518 -29.321 -0.079 1.00 46.56 133 GLU B N 1
ATOM 2081 C CA . GLU B 2 104 ? 44.902 -28.074 -0.755 1.00 53.38 133 GLU B CA 1
ATOM 2082 C C . GLU B 2 104 ? 44.606 -26.840 0.089 1.00 53.57 133 GLU B C 1
ATOM 2083 O O . GLU B 2 104 ? 45.347 -25.852 0.031 1.00 52.57 133 GLU B O 1
ATOM 2089 N N . LEU B 2 105 ? 43.525 -26.891 0.871 1.00 48.94 134 LEU B N 1
ATOM 2090 C CA . LEU B 2 105 ? 43.197 -25.783 1.785 1.00 51.63 134 LEU B CA 1
ATOM 2091 C C . LEU B 2 105 ? 44.250 -25.680 2.894 1.00 47.35 134 LEU B C 1
ATOM 2092 O O . LEU B 2 105 ? 44.797 -24.597 3.149 1.00 48.78 134 LEU B O 1
ATOM 2097 N N . ILE B 2 106 ? 44.525 -26.815 3.537 1.00 45.30 135 ILE B N 1
ATOM 2098 C CA . ILE B 2 106 ? 45.564 -26.904 4.565 1.00 46.09 135 ILE B CA 1
ATOM 2099 C C . ILE B 2 106 ? 46.904 -26.405 4.032 1.00 47.34 135 ILE B C 1
ATOM 2100 O O . ILE B 2 106 ? 47.549 -25.567 4.664 1.00 48.26 135 ILE B O 1
ATOM 2105 N N . ALA B 2 107 ? 47.301 -26.903 2.861 1.00 45.98 136 ALA B N 1
ATOM 2106 C CA . ALA B 2 107 ? 48.510 -26.431 2.181 1.00 49.93 136 ALA B CA 1
ATOM 2107 C C . ALA B 2 107 ? 48.525 -24.910 2.031 1.00 54.98 136 ALA B C 1
ATOM 2108 O O . ALA B 2 107 ? 49.495 -24.247 2.438 1.00 53.17 136 ALA B O 1
ATOM 2110 N N . ALA B 2 108 ? 47.458 -24.365 1.443 1.00 52.56 137 ALA B N 1
ATOM 2111 C CA . ALA B 2 108 ? 47.351 -22.919 1.215 1.00 56.31 137 ALA B CA 1
ATOM 2112 C C . ALA B 2 108 ? 47.464 -22.159 2.527 1.00 51.37 137 ALA B C 1
ATOM 2113 O O . ALA B 2 108 ? 48.161 -21.150 2.617 1.00 58.28 137 ALA B O 1
ATOM 2115 N N . ARG B 2 109 ? 46.787 -22.667 3.549 1.00 53.44 138 ARG B N 1
ATOM 2116 C CA . ARG B 2 109 ? 46.801 -22.040 4.864 1.00 58.56 138 ARG B CA 1
ATOM 2117 C C . ARG B 2 109 ? 48.225 -22.018 5.443 1.00 62.50 138 ARG B C 1
ATOM 2118 O O . ARG B 2 109 ? 48.640 -21.029 6.052 1.00 60.96 138 ARG B O 1
ATOM 2126 N N . THR B 2 110 ? 48.976 -23.098 5.212 1.00 55.24 139 THR B N 1
ATOM 2127 C CA . THR B 2 110 ? 50.321 -23.247 5.761 1.00 52.81 139 THR B CA 1
ATOM 2128 C C . THR B 2 110 ? 51.323 -22.324 5.052 1.00 54.13 139 THR B C 1
ATOM 2129 O O . THR B 2 110 ? 52.227 -21.786 5.689 1.00 54.62 139 THR B O 1
ATOM 2133 N N . GLN B 2 111 ? 51.155 -22.113 3.748 1.00 53.50 140 GLN B N 1
ATOM 2134 C CA . GLN B 2 111 ? 51.870 -21.022 3.085 1.00 56.86 140 GLN B CA 1
ATOM 2135 C C . GLN B 2 111 ? 51.490 -19.647 3.655 1.00 60.23 140 GLN B C 1
ATOM 2136 O O . GLN B 2 111 ? 52.343 -18.774 3.749 1.00 65.76 140 GLN B O 1
ATOM 2142 N N . GLN B 2 112 ? 50.213 -19.445 3.988 1.00 59.33 141 GLN B N 1
ATOM 2143 C CA . GLN B 2 112 ? 49.742 -18.153 4.507 1.00 64.53 141 GLN B CA 1
ATOM 2144 C C . GLN B 2 112 ? 50.340 -17.846 5.883 1.00 66.58 141 GLN B C 1
ATOM 2145 O O . GLN B 2 112 ? 51.084 -16.873 6.045 1.00 67.13 141 GLN B O 1
ATOM 2151 N N . GLN B 2 113 ? 49.991 -18.677 6.867 1.00 61.33 142 GLN B N 1
ATOM 2152 C CA . GLN B 2 113 ? 50.451 -18.520 8.244 1.00 64.87 142 GLN B CA 1
ATOM 2153 C C . GLN B 2 113 ? 51.977 -18.654 8.388 1.00 71.90 142 GLN B C 1
ATOM 2154 O O . GLN B 2 113 ? 52.634 -17.765 8.940 1.00 71.18 142 GLN B O 1
ATOM 2160 N N . ASP B 2 114 ? 52.532 -19.761 7.888 1.00 66.89 143 ASP B N 1
ATOM 2161 C CA . ASP B 2 114 ? 53.965 -20.045 8.010 1.00 67.23 143 ASP B CA 1
ATOM 2162 C C . ASP B 2 114 ? 54.725 -19.614 6.752 1.00 67.29 143 ASP B C 1
ATOM 2163 O O . ASP B 2 114 ? 54.125 -19.210 5.763 1.00 72.18 143 ASP B O 1
ATOM 2168 N N . GLY B 2 115 ? 56.044 -19.693 6.771 1.00 67.56 144 GLY B N 1
ATOM 2169 C CA . GLY B 2 115 ? 56.793 -19.214 5.623 1.00 73.57 144 GLY B CA 1
ATOM 2170 C C . GLY B 2 115 ? 56.851 -20.161 4.434 1.00 68.93 144 GLY B C 1
ATOM 2171 O O . GLY B 2 115 ? 57.433 -19.826 3.398 1.00 66.89 144 GLY B O 1
ATOM 2172 N N . LEU B 2 116 ? 56.233 -21.328 4.570 1.00 65.31 145 LEU B N 1
ATOM 2173 C CA . LEU B 2 116 ? 56.550 -22.466 3.711 1.00 60.69 145 LEU B CA 1
ATOM 2174 C C . LEU B 2 116 ? 56.289 -22.257 2.224 1.00 59.68 145 LEU B C 1
ATOM 2175 O O . LEU B 2 116 ? 55.236 -21.756 1.836 1.00 58.73 145 LEU B O 1
ATOM 2180 N N . PRO B 2 117 ? 57.274 -22.634 1.392 1.00 58.52 146 PRO B N 1
ATOM 2181 C CA . PRO B 2 117 ? 57.089 -22.722 -0.063 1.00 57.40 146 PRO B CA 1
ATOM 2182 C C . PRO B 2 117 ? 56.004 -23.746 -0.400 1.00 54.03 146 PRO B C 1
ATOM 2183 O O . PRO B 2 117 ? 55.877 -24.735 0.321 1.00 49.83 146 PRO B O 1
ATOM 2187 N N . ALA B 2 118 ? 55.257 -23.514 -1.477 1.00 53.46 147 ALA B N 1
ATOM 2188 C CA . ALA B 2 118 ? 54.084 -24.324 -1.831 1.00 56.05 147 ALA B CA 1
ATOM 2189 C C . ALA B 2 118 ? 54.268 -25.843 -1.762 1.00 54.57 147 ALA B C 1
ATOM 2190 O O . ALA B 2 118 ? 53.396 -26.556 -1.251 1.00 53.49 147 ALA B O 1
ATOM 2192 N N . LYS B 2 119 ? 55.387 -26.345 -2.280 1.00 53.81 148 LYS B N 1
ATOM 2193 C CA . LYS B 2 119 ? 55.587 -27.794 -2.356 1.00 50.53 148 LYS B CA 1
ATOM 2194 C C . LYS B 2 119 ? 55.857 -28.393 -0.974 1.00 52.32 148 LYS B C 1
ATOM 2195 O O . LYS B 2 119 ? 55.477 -29.539 -0.702 1.00 48.77 148 LYS B O 1
ATOM 2201 N N . GLU B 2 120 ? 56.494 -27.612 -0.105 1.00 47.94 149 GLU B N 1
ATOM 2202 C CA . GLU B 2 120 ? 56.730 -28.041 1.266 1.00 52.10 149 GLU B CA 1
ATOM 2203 C C . GLU B 2 120 ? 55.418 -28.073 2.040 1.00 51.20 149 GLU B C 1
ATOM 2204 O O . GLU B 2 120 ? 55.153 -29.009 2.807 1.00 48.69 149 GLU B O 1
ATOM 2210 N N . ALA B 2 121 ? 54.618 -27.026 1.849 1.00 51.24 150 ALA B N 1
ATOM 2211 C CA . ALA B 2 121 ? 53.289 -26.920 2.450 1.00 49.12 150 ALA B CA 1
ATOM 2212 C C . ALA B 2 121 ? 52.410 -28.098 2.027 1.00 46.79 150 ALA B C 1
ATOM 2213 O O . ALA B 2 121 ? 51.737 -28.704 2.868 1.00 43.78 150 ALA B O 1
ATOM 2215 N N . HIS B 2 122 ? 52.421 -28.429 0.733 1.00 44.53 151 HIS B N 1
ATOM 2216 C CA . HIS B 2 122 ? 51.615 -29.550 0.260 1.00 48.44 151 HIS B CA 1
ATOM 2217 C 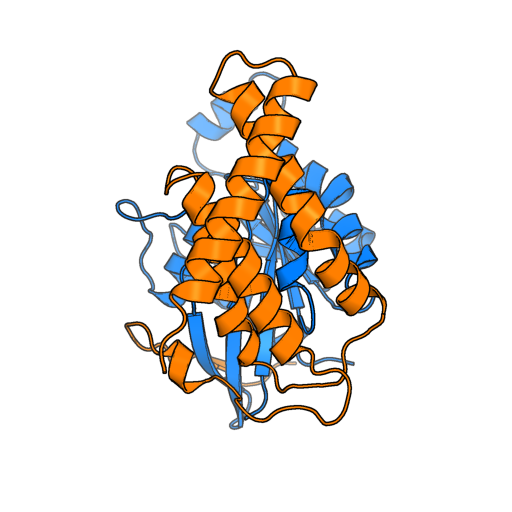C . HIS B 2 122 ? 52.057 -30.844 0.935 1.00 53.31 151 HIS B C 1
ATOM 2218 O O . HIS B 2 122 ? 51.217 -31.643 1.377 1.00 48.18 151 HIS B O 1
ATOM 2225 N N . ARG B 2 123 ? 53.372 -31.041 1.032 1.00 46.90 152 ARG B N 1
ATOM 2226 C CA . ARG B 2 123 ? 53.902 -32.276 1.602 1.00 49.23 152 ARG B CA 1
ATOM 2227 C C . ARG B 2 123 ? 53.492 -32.391 3.071 1.00 46.27 152 ARG B C 1
ATOM 2228 O O . ARG B 2 123 ? 53.027 -33.449 3.512 1.00 45.64 152 ARG B O 1
ATOM 2236 N N . PHE B 2 124 ? 53.645 -31.301 3.820 1.00 44.96 153 PHE B N 1
ATOM 2237 C CA . PHE B 2 124 ? 53.169 -31.255 5.202 1.00 47.84 153 PHE B CA 1
ATOM 2238 C C . PHE B 2 124 ? 51.677 -31.598 5.295 1.00 46.16 153 PHE B C 1
ATOM 2239 O O . PHE B 2 124 ? 51.267 -32.417 6.121 1.00 43.73 153 PHE B O 1
ATOM 2247 N N . ALA B 2 125 ? 50.872 -30.959 4.447 1.00 42.58 154 ALA B N 1
ATOM 2248 C CA . ALA B 2 125 ? 49.423 -31.160 4.463 1.00 48.97 154 ALA B CA 1
ATOM 2249 C C . ALA B 2 125 ? 49.030 -32.625 4.227 1.00 48.84 154 ALA B C 1
ATOM 2250 O O . ALA B 2 125 ? 48.211 -33.173 4.977 1.00 42.59 154 ALA B O 1
ATOM 2252 N N . ALA B 2 126 ? 49.627 -33.264 3.216 1.00 46.13 155 ALA B N 1
ATOM 2253 C CA . ALA B 2 126 ? 49.277 -34.652 2.879 1.00 45.65 155 ALA B CA 1
ATOM 2254 C C . ALA B 2 126 ? 49.601 -35.576 4.032 1.00 46.11 155 ALA B C 1
ATOM 2255 O O . ALA B 2 126 ? 48.779 -36.406 4.427 1.00 48.07 155 ALA B O 1
ATOM 2257 N N . VAL B 2 127 ? 50.798 -35.414 4.587 1.00 47.59 156 VAL B N 1
ATOM 2258 C CA . VAL B 2 127 ? 51.240 -36.248 5.700 1.00 50.34 156 VAL B CA 1
ATOM 2259 C C . VAL B 2 127 ? 50.433 -35.987 6.971 1.00 46.24 156 VAL B C 1
ATOM 2260 O O . VAL B 2 127 ? 49.974 -36.926 7.627 1.00 48.99 156 VAL B O 1
ATOM 2264 N N . ALA B 2 128 ? 50.276 -34.713 7.318 1.00 41.84 157 ALA B N 1
ATOM 2265 C CA . ALA B 2 128 ? 49.458 -34.339 8.467 1.00 48.72 157 ALA B CA 1
ATOM 2266 C C . ALA B 2 128 ? 48.027 -34.904 8.371 1.00 45.65 157 ALA B C 1
ATOM 2267 O O . ALA B 2 128 ? 47.483 -35.401 9.367 1.00 42.97 157 ALA B O 1
ATOM 2269 N N . PHE B 2 129 ? 47.430 -34.828 7.179 1.00 42.96 158 PHE B N 1
ATOM 2270 C CA . PHE B 2 129 ? 46.069 -35.323 6.972 1.00 48.94 158 PHE B CA 1
ATOM 2271 C C . PHE B 2 129 ? 45.998 -36.845 7.091 1.00 49.11 158 PHE B C 1
ATOM 2272 O O . PHE B 2 129 ? 45.161 -37.370 7.842 1.00 45.18 158 PHE B O 1
ATOM 2280 N N . ARG B 2 130 ? 46.862 -37.546 6.347 1.00 49.36 159 ARG B N 1
ATOM 2281 C CA . ARG B 2 130 ? 46.936 -39.014 6.412 1.00 50.96 159 ARG B CA 1
ATOM 2282 C C . ARG B 2 130 ? 47.029 -39.491 7.853 1.00 52.91 159 ARG B C 1
ATOM 2283 O O . ARG B 2 130 ? 46.279 -40.380 8.272 1.00 53.06 159 ARG B O 1
ATOM 2291 N N . ASP B 2 131 ? 47.929 -38.882 8.617 1.00 45.98 160 ASP B N 1
ATOM 2292 C CA . ASP B 2 131 ? 48.141 -39.301 10.001 1.00 52.24 160 ASP B CA 1
ATOM 2293 C C . ASP B 2 131 ? 46.950 -39.009 10.907 1.00 54.07 160 ASP B C 1
ATOM 2294 O O . ASP B 2 131 ? 46.645 -39.791 11.803 1.00 55.69 160 ASP B O 1
ATOM 2299 N N . ALA B 2 132 ? 46.284 -37.879 10.690 1.00 52.10 161 ALA B N 1
ATOM 2300 C CA . ALA B 2 132 ? 45.136 -37.529 11.521 1.00 52.35 161 ALA B CA 1
ATOM 2301 C C . ALA B 2 132 ? 43.958 -38.427 11.195 1.00 49.96 161 ALA B C 1
ATOM 2302 O O . ALA B 2 132 ? 43.130 -38.713 12.061 1.00 53.20 161 ALA B O 1
ATOM 2304 N N . GLN B 2 133 ? 43.887 -38.852 9.935 1.00 48.44 162 GLN B N 1
ATOM 2305 C CA . GLN B 2 133 ? 42.819 -39.732 9.445 1.00 49.12 162 GLN B CA 1
ATOM 2306 C C . GLN B 2 133 ? 42.963 -41.116 10.072 1.00 53.09 162 GLN B C 1
ATOM 2307 O O . GLN B 2 133 ? 41.980 -41.717 10.499 1.00 49.75 162 GLN B O 1
ATOM 2313 N N . VAL B 2 134 ? 44.202 -41.606 10.133 1.00 51.30 163 VAL B N 1
ATOM 2314 C CA . VAL B 2 134 ? 44.504 -42.853 10.814 1.00 51.86 163 VAL B CA 1
ATOM 2315 C C . VAL B 2 134 ? 44.108 -42.807 12.299 1.00 58.72 163 VAL B C 1
ATOM 2316 O O . VAL B 2 134 ? 43.450 -43.727 12.792 1.00 58.99 163 VAL B O 1
ATOM 2320 N N . LYS B 2 135 ? 44.496 -41.744 13.007 1.00 52.04 164 LYS B N 1
ATOM 2321 C CA . LYS B 2 135 ? 44.121 -41.598 14.419 1.00 60.90 164 LYS B CA 1
ATOM 2322 C C . LYS B 2 135 ? 42.602 -41.583 14.616 1.00 65.99 164 LYS B C 1
ATOM 2323 O O . LYS B 2 135 ? 42.084 -42.119 15.598 1.00 69.81 164 LYS B O 1
ATOM 2329 N N . GLN B 2 136 ? 41.893 -40.961 13.682 1.00 61.53 165 GLN B N 1
ATOM 2330 C CA . GLN B 2 136 ? 40.446 -40.841 13.791 1.00 66.48 165 GLN B CA 1
ATOM 2331 C C . GLN B 2 136 ? 39.781 -42.206 13.634 1.00 64.01 165 GLN B C 1
ATOM 2332 O O . GLN B 2 136 ? 38.924 -42.585 14.430 1.00 67.09 165 GLN B O 1
ATOM 2338 N N . LEU B 2 137 ? 40.196 -42.926 12.597 1.00 60.69 166 LEU B N 1
ATOM 2339 C CA . LEU B 2 137 ? 39.771 -44.293 12.343 1.00 67.43 166 LEU B CA 1
ATOM 2340 C C . LEU B 2 137 ? 40.054 -45.239 13.521 1.00 72.19 166 LEU B C 1
ATOM 2341 O O . LEU B 2 137 ? 39.194 -46.039 13.891 1.00 78.87 166 LEU B O 1
ATOM 2346 N N . ASN B 2 138 ? 41.248 -45.144 14.107 1.00 68.05 167 ASN B N 1
ATOM 2347 C CA . ASN B 2 138 ? 41.632 -46.000 15.231 1.00 71.73 167 ASN B CA 1
ATOM 2348 C C . ASN B 2 138 ? 40.997 -45.583 16.553 1.00 76.46 167 ASN B C 1
ATOM 2349 O O . ASN B 2 138 ? 41.142 -46.274 17.565 1.00 72.71 167 ASN B O 1
ATOM 2354 N N . ASN B 2 139 ? 40.314 -44.444 16.545 1.00 72.38 168 ASN B N 1
ATOM 2355 C CA . ASN B 2 139 ? 39.616 -43.960 17.730 1.00 74.87 168 ASN B CA 1
ATOM 2356 C C . ASN B 2 139 ? 38.103 -44.022 17.578 1.00 79.16 168 ASN B C 1
ATOM 2357 O O . ASN B 2 139 ? 37.367 -43.485 18.412 1.00 78.21 168 ASN B O 1
ATOM 2362 N N . GLN B 2 140 ? 37.645 -44.661 16.503 1.00 73.35 169 GLN B N 1
ATOM 2363 C CA . GLN B 2 140 ? 36.224 -44.926 16.339 1.00 83.39 169 GLN B CA 1
ATOM 2364 C C . GLN B 2 140 ? 35.808 -45.939 17.400 1.00 87.10 169 GLN B C 1
ATOM 2365 O O . GLN B 2 140 ? 36.433 -46.996 17.528 1.00 80.37 169 GLN B O 1
ATOM 2371 N N . PRO B 2 141 ? 34.757 -45.610 18.175 1.00 91.78 170 PRO B N 1
ATOM 2372 C CA . PRO B 2 141 ? 34.352 -46.445 19.312 1.00 90.24 170 PRO B CA 1
ATOM 2373 C C . PRO B 2 141 ? 33.697 -47.760 18.878 1.00 92.05 170 PRO B C 1
ATOM 2374 O O . PRO B 2 141 ? 33.258 -47.902 17.726 1.00 88.52 170 PRO B O 1
ATOM 2378 N N . TRP B 2 142 ? 33.641 -48.713 19.804 1.00 88.61 171 TRP B N 1
ATOM 2379 C CA . TRP B 2 142 ? 32.885 -49.942 19.602 1.00 87.10 171 TRP B CA 1
ATOM 2380 C C . TRP B 2 142 ? 31.410 -49.689 19.904 1.00 85.53 171 TRP B C 1
ATOM 2381 O O . TRP B 2 142 ? 31.078 -48.840 20.735 1.00 87.49 171 TRP B O 1
#

Foldseek 3Di:
DAEAEEEEAFAPPQCQQQLVCCLVVVDGDDPDGDQWHDWDWDWDQDVNDTYIYTYTYFRHDVVCVVPGCVSVPPHLEYEYEGEQLCVVRVVCSVVPVLVSNCVVPVPRAYEYEYEDVVCLPPVVSQVVQPVVHHHGHDLVNSQVVCVVSVHPGYFYAYSNVGPRSVVVVVVRVVSSPDD/DDDDDDDDDDDDDPLLVLFDDDAEDPAKLLVLLQLLLLLLVLLCVLCPVPDCVSVVSSVVSRSVRSDPIDHDDPVSVVCSVCRNVVSLQVQLVVCVVPDVDDSVVSSVCSVVSSVVSSVVSVVPDDD

Organism: Homo sapiens (NCBI:txid9606)

Radius of gyration: 20.08 Å; Cα contacts (8 Å, |Δi|>4): 528; chains: 2; bounding box: 59×60×37 Å

Secondary structure (DSSP, 8-state):
-EEEEEEEEE-TTSSHHHHHHHHHHSS--SS---SS----EEEEEETTEEEEEEEE----SGGGTTTGGGG-TT-SEEEEEEETT-HHHHHHIIIIIHHHHHHHSTT--EEEEEE-TTSTT-HHHHHHHHTTT--PPPHHHHHHHHHHTT-S-EEE--TTT-TTHHHHHHHHHHHHS--/----EEEE--SS--GGGG---PPPSSSBHHHHHHHHHHHHHHHHHHTTTS-HHHHHHHHHHHHGGGSPP-B--HHHHHHHHHHHHHHHHHHHHHHHHHS---HHHHHHHHHHHHHHHHHHHHTT---

GO terms:
  GO:0005515 protein binding (F, IPI)
  GO:0036464 cytoplasmic ribonucleoprotein granule (C, IDA)
  GO:0044788 host-mediated perturbation of viral process (P, IMP)
  GO:0005525 GTP binding (F, IDA)
  GO:0003924 GTPase activity (F, IDA)
  GO:0051233 spindle midzone (C, IDA)
  GO:0072686 mitotic spindle (C, IDA)
  GO:0016020 membrane (C, IDA)
  GO:0030496 midbody (C, IDA)
  GO:1900026 positive regulation of substrate adhesion-dependent cell spreading (P, IDA)
  GO:0051489 regulation of filopodium assembly (P, IDA)
  GO:0005886 plasma membrane (C, EXP)
  GO:0003924 GTPase activity (F, EXP)
  GO:0034329 cell junction assembly (P, IMP)
  GO:0045198 establishment of epithelial cell apical/basal polarity (P, IMP)
  GO:0032467 positive regulation of cytokinesis (P, IMP)
  GO:0051988 regulation of attachment of spindle microtubules to kinetochore (P, IMP)
  GO:0006911 phagocytosis, engulfment (P, IMP)
  GO:0007015 actin filament organization (P, IMP)
  GO:0031996 thioesterase binding (F, IPI)

Sequence (306 aa):
MQTIKCVVVGDGAVGKTCLLISYTTNKFPSEYVPTVFDNYAVTVMIGGEPYTLGLFDTAGQEDYDRLRPLSYPQTDVFLVCFSVVSPSSFENVKEKWVPEITHHCPKTPFLLVGTQIDLRDDPSTIEKLAKNKQKPITPETAEKLARDLKAVKYVECSALTQKGLKNVFDEAILAALEPARPEIIVLREPGATWGNYLQHQKASNHSLHNLYNLQRDLLTVAATVLGKQDPVLTSMANQMELAKVKADRPATKQEEAAAKALKKNLIELIAARTQQQDG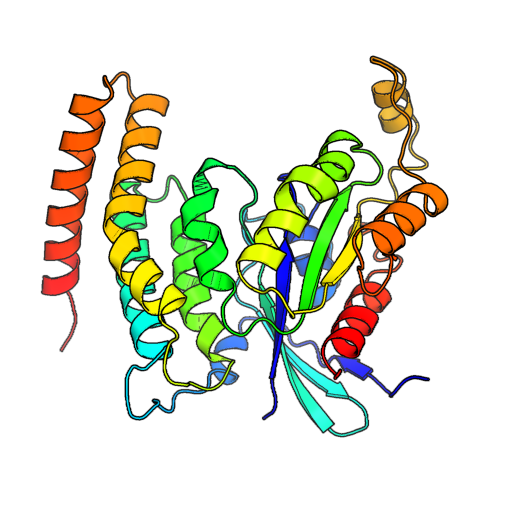LPAKEAHRFAAVAFRDAQVKQLNNQPW

InterPro domains:
  IPR001806 Small GTPase [PF00071] (5-174)
  IPR001806 Small GTPase [PS51421] (1-191)
  IPR001806 Small GTPase [SM00174] (6-179)
  IPR003578 Small GTPase Rho [PTHR24072] (3-189)
  IPR005225 Small GTP-binding domain [TIGR00231] (1-157)
  IPR027417 P-loop containing nucleoside triphosphate hydrolase [G3DSA:3.40.50.300] (1-181)
  IPR027417 P-loop containing nucleoside triphosphate hydrolase [SSF52540] (3-173)
  IPR037874 Cdc42 [cd01874] (3-177)